Protein AF-A0A0N0JC70-F1 (afdb_monomer_lite)

Radius of gyration: 18.74 Å; chains: 1; bounding box: 48×35×55 Å

Foldseek 3Di:
DDDPLLVVLVVLVVCVVVVVDDPVVSVVSNLVSLLVCQVPDPALVSLVVSVVSDDVVLLVQLSSLLSSLQSCLVRVNLVVSCVSLVVCLQVVVPDDPVSSLSSLQSLQSSLAPDDPVCVVSLVVQCVVPVVPLSSLLSSLSNCLNVVVCVSNVVSLVSNLPDPPDDLVSNLVSLCSQLVVCVVVVNNVSNVVSNVSSVVRD

Secondary structure (DSSP, 8-state):
----HHHHHHHHHHHHHTTSS-HHHHHHHHHHHHHHHHHT--SHHHHHHHHHHS-TTGGG-HHHHHHHHHHHHHTT-HHHHHHHHHHHHTTGGGS-HHHHHHHHHHHHHTTTT--GGGHHHHHHHHHHHTT-HHHHHHHHHHHHHTT-HHHHHHHHHHHHH-TTS-HHHHHHHHHHHHHHHHHTT-HHHHHHHHHHHHT--

pLDDT: mean 94.63, std 7.3, range [41.94, 98.75]

Sequence (201 aa):
MARQPLAALQTARLLANHQAFSPVVAQSLLRSLAAETLEGAHDAQQLRRLWGQFDPADRRDASVSARAAVRAVQLNAAEDARQWLRPFWERLAELPREEREQVALALLEARGGIGTDWLPRLEAAVQAFGHEAPVVAAVGMAFAERQLWGKARLLLEQAAAAPSLVTRTRRTAWRQLAALARQDGDEARALQCEQAAAALD

Structure (mmCIF, N/CA/C/O backbone):
data_AF-A0A0N0JC70-F1
#
_entry.id   AF-A0A0N0JC70-F1
#
loop_
_atom_site.group_PDB
_atom_site.id
_atom_site.type_symbol
_atom_site.label_atom_id
_atom_site.label_alt_id
_atom_site.label_comp_id
_atom_site.label_asym_id
_atom_site.label_entity_id
_atom_site.label_seq_id
_atom_site.pdbx_PDB_ins_code
_atom_site.Cartn_x
_atom_site.Cartn_y
_atom_site.Cartn_z
_atom_site.occupancy
_atom_site.B_iso_or_equiv
_atom_site.auth_seq_id
_atom_site.auth_comp_id
_atom_site.auth_asym_id
_atom_site.auth_atom_id
_atom_site.pdbx_PDB_model_num
ATOM 1 N N . MET A 1 1 ? 2.027 12.380 -33.896 1.00 41.94 1 MET A N 1
ATOM 2 C CA . MET A 1 1 ? 2.853 11.187 -33.607 1.00 41.94 1 MET A CA 1
ATOM 3 C C . MET A 1 1 ? 2.369 10.603 -32.293 1.00 41.94 1 MET A C 1
ATOM 5 O O . MET A 1 1 ? 2.444 11.295 -31.288 1.00 41.94 1 MET A O 1
ATOM 9 N N . ALA A 1 2 ? 1.777 9.407 -32.302 1.00 47.84 2 ALA A N 1
ATOM 10 C CA . ALA A 1 2 ? 1.334 8.766 -31.065 1.00 47.84 2 ALA A CA 1
ATOM 11 C C . ALA A 1 2 ? 2.567 8.424 -30.213 1.00 47.84 2 ALA A C 1
ATOM 13 O O . ALA A 1 2 ? 3.489 7.780 -30.715 1.00 47.84 2 ALA A O 1
ATOM 14 N N . ARG A 1 3 ? 2.610 8.874 -28.953 1.00 61.31 3 ARG A N 1
ATOM 15 C CA . ARG A 1 3 ? 3.628 8.425 -27.994 1.00 61.31 3 ARG A CA 1
ATOM 16 C C . ARG A 1 3 ? 3.490 6.910 -27.846 1.0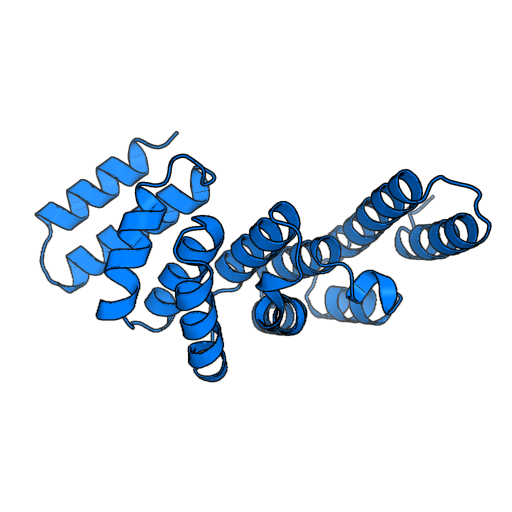0 61.31 3 ARG A C 1
ATOM 18 O O . ARG A 1 3 ? 2.428 6.429 -27.466 1.00 61.31 3 ARG A O 1
ATOM 25 N N . GLN A 1 4 ? 4.543 6.169 -28.182 1.00 80.69 4 GLN A N 1
ATOM 26 C CA . GLN A 1 4 ? 4.643 4.725 -27.961 1.00 80.69 4 GLN A CA 1
ATOM 27 C C . GLN A 1 4 ? 5.575 4.484 -26.763 1.00 80.69 4 GLN A C 1
ATOM 29 O O . GLN A 1 4 ? 6.742 4.136 -26.961 1.00 80.69 4 GLN A O 1
ATOM 34 N N . PRO A 1 5 ? 5.111 4.713 -25.519 1.00 80.94 5 PRO A N 1
ATOM 35 C CA . PRO A 1 5 ? 5.982 4.715 -24.344 1.00 80.94 5 PRO A CA 1
ATOM 36 C C . PRO A 1 5 ? 6.649 3.349 -24.112 1.00 80.94 5 PRO A C 1
ATOM 38 O O . PRO A 1 5 ? 7.801 3.300 -23.694 1.00 80.94 5 PRO A O 1
ATOM 41 N N . LEU A 1 6 ? 6.004 2.246 -24.513 1.00 84.06 6 LEU A N 1
ATOM 42 C CA . LEU A 1 6 ? 6.599 0.908 -24.451 1.00 84.06 6 LEU A CA 1
ATOM 43 C C . LEU A 1 6 ? 7.799 0.740 -25.402 1.00 84.06 6 LEU A C 1
ATOM 45 O O . LEU A 1 6 ? 8.826 0.192 -25.009 1.00 84.06 6 LEU A O 1
ATOM 49 N N . ALA A 1 7 ? 7.701 1.240 -26.637 1.00 85.88 7 ALA A N 1
ATOM 50 C CA . ALA A 1 7 ? 8.816 1.207 -27.586 1.00 85.88 7 ALA A CA 1
ATOM 51 C C . ALA A 1 7 ? 9.966 2.119 -27.114 1.00 85.88 7 ALA A C 1
ATOM 53 O O . ALA A 1 7 ? 11.144 1.768 -27.226 1.00 85.88 7 ALA A O 1
ATOM 54 N N . ALA A 1 8 ? 9.626 3.265 -26.513 1.00 87.75 8 ALA A N 1
ATOM 55 C CA . ALA A 1 8 ? 10.596 4.166 -25.898 1.00 87.75 8 ALA A CA 1
ATOM 56 C C . ALA A 1 8 ? 11.309 3.511 -24.704 1.00 87.75 8 ALA A C 1
ATOM 58 O O . ALA A 1 8 ? 12.527 3.624 -24.601 1.00 87.75 8 ALA A O 1
ATOM 59 N N . LEU A 1 9 ? 10.591 2.769 -23.852 1.00 89.25 9 LEU A N 1
ATOM 60 C CA . LEU A 1 9 ? 11.165 2.004 -22.741 1.00 89.25 9 LEU A CA 1
ATOM 61 C C . LEU A 1 9 ? 12.173 0.955 -23.234 1.00 89.25 9 LEU A C 1
ATOM 63 O O . LEU A 1 9 ? 13.282 0.866 -22.708 1.00 89.25 9 LEU A O 1
ATOM 67 N N . GLN A 1 10 ? 11.817 0.198 -24.277 1.00 88.44 10 GLN A N 1
ATOM 68 C CA . GLN A 1 10 ? 12.712 -0.787 -24.898 1.00 88.44 10 GLN A CA 1
ATOM 69 C C . GLN A 1 10 ? 13.976 -0.122 -25.458 1.00 88.44 10 GLN A C 1
ATOM 71 O O . GLN A 1 10 ? 15.089 -0.593 -25.226 1.00 88.44 10 GLN A O 1
ATOM 76 N N . THR A 1 11 ? 13.815 1.015 -26.135 1.00 87.44 11 THR A N 1
ATOM 77 C CA . THR A 1 11 ? 14.936 1.775 -26.704 1.00 87.44 11 THR A CA 1
ATOM 78 C C . THR A 1 11 ? 15.840 2.350 -25.614 1.00 87.44 11 THR A C 1
ATOM 80 O O . THR A 1 11 ? 17.060 2.213 -25.680 1.00 87.44 11 THR A O 1
ATOM 83 N N . ALA A 1 12 ? 15.257 2.947 -24.573 1.00 86.81 12 ALA A N 1
ATOM 84 C CA . ALA A 1 12 ? 15.994 3.502 -23.443 1.00 86.81 12 ALA A CA 1
ATOM 85 C C . ALA A 1 12 ? 16.823 2.430 -22.721 1.00 86.81 12 ALA A C 1
ATOM 87 O O . ALA A 1 12 ? 17.952 2.702 -22.316 1.00 86.81 12 ALA A O 1
ATOM 88 N N . ARG A 1 13 ? 16.314 1.195 -22.623 1.00 86.81 13 ARG A N 1
ATOM 89 C CA . ARG A 1 13 ? 17.062 0.061 -22.060 1.00 86.81 13 ARG A CA 1
ATOM 90 C C . ARG A 1 13 ? 18.280 -0.307 -22.895 1.00 86.81 13 ARG A C 1
ATOM 92 O O . ARG A 1 13 ? 19.351 -0.515 -22.333 1.00 86.81 13 ARG A O 1
ATOM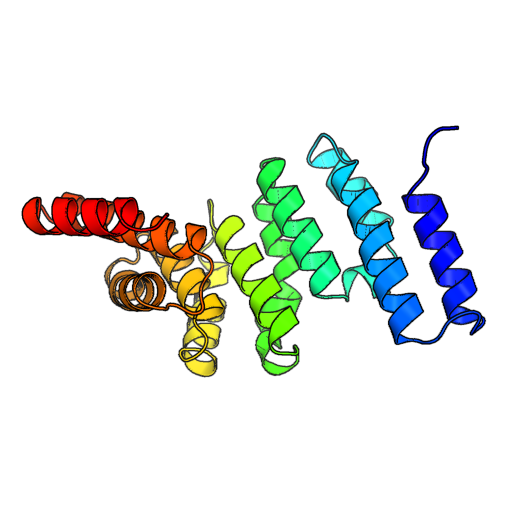 99 N N . LEU A 1 14 ? 18.135 -0.367 -24.219 1.00 87.94 14 LEU A N 1
ATOM 100 C CA . LEU A 1 14 ? 19.271 -0.618 -2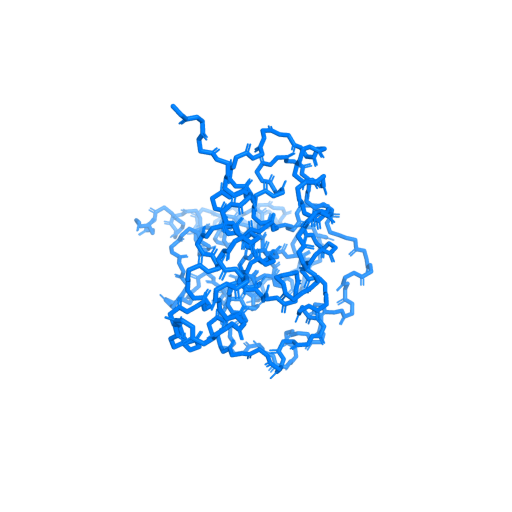5.109 1.00 87.94 14 LEU A CA 1
ATOM 101 C C . LEU A 1 14 ? 20.359 0.443 -24.895 1.00 87.94 14 LEU A C 1
ATOM 103 O O . LEU A 1 14 ? 21.519 0.099 -24.691 1.00 87.94 14 LEU A O 1
ATOM 107 N N . LEU A 1 15 ? 19.978 1.721 -24.834 1.00 86.69 15 LEU A N 1
ATOM 108 C CA . LEU A 1 15 ? 20.917 2.818 -24.578 1.00 86.69 15 LEU A CA 1
ATOM 109 C C . LEU A 1 15 ? 21.584 2.726 -23.196 1.00 86.69 15 LEU A C 1
ATOM 111 O O . LEU A 1 15 ? 22.789 2.951 -23.082 1.00 86.69 15 LEU A O 1
ATOM 115 N N . ALA A 1 16 ? 20.831 2.354 -22.157 1.00 84.62 16 ALA A N 1
ATOM 116 C CA . ALA A 1 16 ? 21.373 2.133 -20.818 1.00 84.62 16 ALA A CA 1
ATOM 117 C C . ALA A 1 16 ? 22.434 1.018 -20.800 1.00 84.62 16 ALA A C 1
ATOM 119 O O . ALA A 1 16 ? 23.495 1.188 -20.200 1.00 84.62 16 ALA A O 1
ATOM 120 N N . ASN A 1 17 ? 22.194 -0.086 -21.516 1.00 82.25 17 ASN A N 1
ATOM 121 C CA . ASN A 1 17 ? 23.140 -1.202 -21.621 1.00 82.25 17 ASN A CA 1
ATOM 122 C C . ASN A 1 17 ? 24.434 -0.821 -22.358 1.00 82.25 17 ASN A C 1
ATOM 124 O O . ASN A 1 17 ? 25.494 -1.370 -22.065 1.00 82.25 17 ASN A O 1
ATOM 128 N N . HIS A 1 18 ? 24.366 0.141 -23.280 1.00 85.69 18 HIS A N 1
ATOM 129 C CA . HIS A 1 18 ? 25.525 0.669 -24.003 1.00 85.69 18 HIS A CA 1
ATOM 130 C C . HIS A 1 18 ? 26.268 1.790 -23.251 1.00 85.69 18 HIS A C 1
ATOM 132 O O . HIS A 1 18 ? 27.100 2.466 -23.850 1.00 85.69 18 HIS A O 1
ATOM 138 N N . GLN A 1 19 ? 25.990 1.993 -21.954 1.00 75.44 19 GLN A N 1
ATOM 139 C CA . GLN A 1 19 ? 26.602 3.035 -21.111 1.00 75.44 19 GLN A CA 1
ATOM 140 C C . GLN A 1 19 ? 26.420 4.464 -21.656 1.00 75.44 19 GLN A C 1
ATOM 142 O O . GLN A 1 19 ? 27.201 5.360 -21.346 1.00 75.44 19 GLN A O 1
ATOM 147 N N . ALA A 1 20 ? 25.358 4.711 -22.432 1.00 73.25 20 ALA A N 1
ATOM 148 C CA . ALA A 1 20 ? 25.035 6.053 -22.921 1.00 73.25 20 ALA A CA 1
ATOM 149 C C . ALA A 1 20 ? 24.580 7.006 -21.792 1.00 73.25 20 ALA A C 1
ATOM 151 O O . ALA A 1 20 ? 24.516 8.218 -21.988 1.00 73.25 20 ALA A O 1
ATOM 152 N N . PHE A 1 21 ? 24.273 6.462 -20.608 1.00 78.62 21 PHE A N 1
ATOM 153 C CA . PHE A 1 21 ? 23.849 7.184 -19.410 1.00 78.62 21 PHE A CA 1
ATOM 154 C C . PHE A 1 21 ? 24.573 6.657 -18.169 1.00 78.62 21 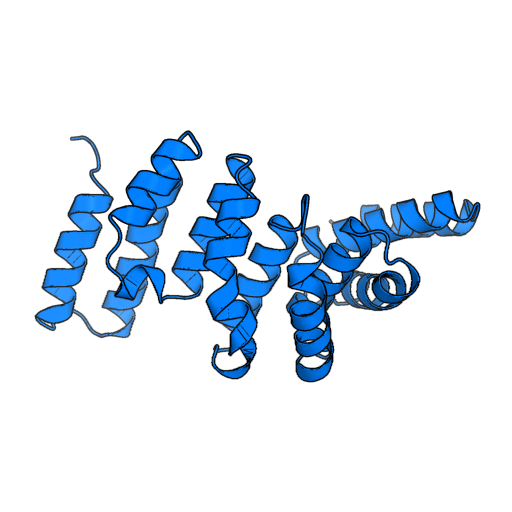PHE A C 1
ATOM 156 O O . PHE A 1 21 ? 24.991 5.498 -18.126 1.00 78.62 21 PHE A O 1
ATOM 163 N N . SER A 1 22 ? 24.647 7.477 -17.116 1.00 88.06 22 SER A N 1
ATOM 164 C CA . SER A 1 22 ? 25.009 6.966 -15.792 1.00 88.06 22 SER A CA 1
ATOM 165 C C . SER A 1 22 ? 23.913 6.019 -15.268 1.00 88.06 22 SER A C 1
ATOM 167 O O . SER A 1 22 ? 22.740 6.204 -15.613 1.00 88.06 22 SER A O 1
ATOM 169 N N . PRO A 1 23 ? 24.240 5.037 -14.404 1.00 85.31 23 PRO A N 1
ATOM 170 C CA . PRO A 1 23 ? 23.258 4.070 -13.902 1.00 85.31 23 PRO A CA 1
ATOM 171 C C . PRO A 1 23 ? 22.031 4.717 -13.245 1.00 85.31 23 PRO A C 1
ATOM 173 O O . PRO A 1 23 ? 20.904 4.292 -13.481 1.00 85.31 23 PRO A O 1
ATOM 176 N N . VAL A 1 24 ? 22.239 5.793 -12.480 1.00 87.44 24 VAL A N 1
ATOM 177 C CA . VAL A 1 24 ? 21.165 6.532 -11.795 1.00 87.44 24 VAL A CA 1
ATOM 178 C C . VAL A 1 24 ? 20.234 7.225 -12.795 1.00 87.44 24 VAL A C 1
ATOM 180 O O . VAL A 1 24 ? 19.012 7.170 -12.656 1.00 87.44 24 VAL A O 1
ATOM 183 N N . VAL A 1 25 ? 20.796 7.852 -13.833 1.00 89.19 25 VAL A N 1
ATOM 184 C CA . VAL A 1 25 ? 20.011 8.527 -14.878 1.00 89.19 25 VAL A CA 1
ATOM 185 C C . VAL A 1 25 ? 19.238 7.507 -15.708 1.00 89.19 25 VAL A C 1
ATOM 187 O O . VAL A 1 25 ? 18.048 7.700 -15.952 1.00 89.19 25 VAL A O 1
ATOM 190 N N . ALA A 1 26 ? 19.882 6.398 -16.082 1.00 89.88 26 ALA A N 1
ATOM 191 C CA . ALA A 1 26 ? 19.230 5.297 -16.777 1.00 89.88 26 ALA A CA 1
ATOM 192 C C . ALA A 1 26 ? 18.048 4.748 -15.968 1.00 89.88 26 ALA A C 1
ATOM 194 O O . ALA A 1 26 ? 16.945 4.640 -16.496 1.00 89.88 26 ALA A O 1
ATOM 195 N N . GLN A 1 27 ? 18.242 4.464 -14.677 1.00 90.88 27 GLN A N 1
ATOM 196 C CA . GLN A 1 27 ? 17.180 3.940 -13.820 1.00 90.88 27 GLN A CA 1
ATOM 197 C C . GLN A 1 27 ? 16.007 4.921 -13.688 1.00 90.88 27 GLN A C 1
ATOM 199 O O . GLN A 1 27 ? 14.853 4.517 -13.826 1.00 90.88 27 GLN A O 1
ATOM 204 N N . SER A 1 28 ? 16.281 6.212 -13.478 1.00 92.50 28 SER A N 1
ATOM 205 C CA . SER A 1 28 ? 15.242 7.247 -13.396 1.00 92.50 28 SER A CA 1
ATOM 206 C C . SER A 1 28 ? 14.433 7.365 -14.696 1.00 92.50 28 SER A C 1
ATOM 208 O O . SER A 1 28 ? 13.197 7.409 -14.671 1.00 92.50 28 SER A O 1
ATOM 210 N N . LEU A 1 29 ? 15.112 7.333 -15.848 1.00 93.31 29 LEU A N 1
ATOM 211 C CA . LEU A 1 29 ? 14.471 7.347 -17.163 1.00 93.31 29 LEU A CA 1
ATOM 212 C C . LEU A 1 29 ? 13.596 6.103 -17.376 1.00 93.31 29 LEU A C 1
ATOM 214 O O . LEU A 1 29 ? 12.438 6.231 -17.775 1.00 93.31 29 LEU A O 1
ATOM 218 N N . LEU A 1 30 ? 14.119 4.912 -17.069 1.00 93.62 30 LEU A N 1
ATOM 219 C CA . LEU A 1 30 ? 13.384 3.652 -17.199 1.00 93.62 30 LEU A CA 1
ATOM 220 C C . LEU A 1 30 ? 12.143 3.630 -16.299 1.00 93.62 30 LEU A C 1
ATOM 222 O O . LEU A 1 30 ? 11.057 3.321 -16.784 1.00 93.62 30 LEU A O 1
ATOM 226 N N . ARG A 1 31 ? 12.260 4.037 -15.027 1.00 95.38 31 ARG A N 1
ATOM 227 C CA . ARG A 1 31 ? 11.119 4.146 -14.096 1.00 95.38 31 ARG A CA 1
ATOM 228 C C . ARG A 1 31 ? 10.050 5.115 -14.601 1.00 95.38 31 ARG A C 1
ATOM 230 O O . ARG A 1 31 ? 8.857 4.849 -14.449 1.00 95.38 31 ARG A O 1
ATOM 237 N N . SER A 1 32 ? 10.465 6.225 -15.208 1.00 94.81 32 SER A N 1
ATOM 238 C CA . SER A 1 32 ? 9.551 7.228 -15.765 1.00 94.81 32 SER A CA 1
ATOM 239 C C . SER A 1 32 ? 8.792 6.690 -16.982 1.00 94.81 32 SER A C 1
ATOM 241 O O . SER A 1 32 ? 7.564 6.757 -17.014 1.00 94.81 32 SER A O 1
ATOM 243 N N . LEU A 1 33 ? 9.497 6.079 -17.939 1.00 95.25 33 LEU A N 1
ATOM 244 C CA . LEU A 1 33 ? 8.906 5.491 -19.150 1.00 95.25 33 LEU A CA 1
ATOM 245 C C . LEU A 1 33 ? 8.018 4.279 -18.850 1.00 95.25 33 LEU A C 1
ATOM 247 O O . LEU A 1 33 ? 6.945 4.123 -19.440 1.00 95.25 33 LEU A O 1
ATOM 251 N N . ALA A 1 34 ? 8.447 3.424 -17.918 1.00 95.88 34 ALA A N 1
ATOM 252 C CA . ALA A 1 34 ? 7.669 2.278 -17.465 1.00 95.88 34 ALA A CA 1
ATOM 253 C C . ALA A 1 34 ? 6.314 2.743 -16.942 1.00 95.88 34 ALA A C 1
ATOM 255 O O . ALA A 1 34 ? 5.273 2.188 -17.280 1.00 95.88 34 ALA A O 1
ATOM 256 N N . ALA A 1 35 ? 6.301 3.822 -16.177 1.00 94.62 35 ALA A N 1
ATOM 257 C CA . ALA A 1 35 ? 5.057 4.289 -15.634 1.00 94.62 35 ALA A CA 1
ATOM 258 C C . ALA A 1 35 ? 4.179 5.082 -16.591 1.00 94.62 35 ALA A C 1
ATOM 260 O O . ALA A 1 35 ? 2.972 4.883 -16.546 1.00 94.62 35 ALA A O 1
ATOM 261 N N . GLU A 1 36 ? 4.744 5.888 -17.494 1.00 95.19 36 GLU A N 1
ATOM 262 C CA . GLU A 1 36 ? 3.962 6.476 -18.592 1.00 95.19 36 GLU A CA 1
ATOM 263 C C . GLU A 1 36 ? 3.270 5.365 -19.403 1.00 95.19 36 GLU A C 1
ATOM 265 O O . GLU A 1 36 ? 2.107 5.481 -19.787 1.00 95.19 36 GLU A O 1
ATOM 270 N N . THR A 1 37 ? 3.956 4.231 -19.593 1.00 95.38 37 THR A N 1
ATOM 271 C CA . THR A 1 37 ? 3.374 3.054 -20.244 1.00 95.38 37 THR A CA 1
ATOM 272 C C . THR A 1 37 ? 2.210 2.465 -19.443 1.00 95.38 37 THR A C 1
ATOM 274 O O . THR A 1 37 ? 1.162 2.179 -20.020 1.00 95.38 37 THR A O 1
ATOM 277 N N . LEU A 1 38 ? 2.363 2.289 -18.126 1.00 95.56 38 LEU A N 1
ATOM 278 C CA . LEU A 1 38 ? 1.315 1.739 -17.254 1.00 95.56 38 LEU A CA 1
ATOM 279 C C . LEU A 1 38 ? 0.103 2.678 -17.143 1.00 95.56 38 LEU A C 1
ATOM 281 O O . LEU A 1 38 ? -1.039 2.222 -17.187 1.00 95.56 38 LEU A O 1
ATOM 285 N N . GLU A 1 39 ? 0.338 3.986 -17.036 1.00 94.06 39 GLU A N 1
ATOM 286 C CA . GLU A 1 39 ? -0.701 5.022 -16.971 1.00 94.06 39 GLU A CA 1
ATOM 287 C C . GLU A 1 39 ? -1.556 5.052 -18.250 1.00 94.06 39 GLU A C 1
ATOM 289 O O . GLU A 1 39 ? -2.755 5.322 -18.180 1.00 94.06 39 GLU A O 1
ATOM 294 N N . GLY A 1 40 ? -0.984 4.664 -19.395 1.00 92.62 40 GLY A N 1
ATOM 295 C CA . GLY A 1 40 ? -1.698 4.506 -20.664 1.00 92.62 40 GLY A CA 1
ATOM 296 C C . GLY A 1 40 ? -2.652 3.302 -20.751 1.00 92.62 40 GLY A C 1
ATOM 297 O O . GLY A 1 40 ? -3.361 3.167 -21.751 1.00 92.62 40 GLY A O 1
ATOM 298 N N . ALA A 1 41 ? -2.688 2.410 -19.753 1.00 95.06 41 ALA A N 1
ATOM 299 C CA . ALA A 1 41 ? -3.661 1.318 -19.706 1.00 95.06 41 ALA A CA 1
ATOM 300 C C . ALA A 1 41 ? -5.042 1.825 -19.269 1.00 95.06 41 ALA A C 1
ATOM 302 O O . ALA A 1 41 ? -5.151 2.440 -18.212 1.00 95.06 41 ALA A O 1
ATOM 303 N N . HIS A 1 42 ? -6.097 1.528 -20.026 1.00 95.06 42 HIS A N 1
ATOM 304 C CA . HIS A 1 42 ? -7.471 1.969 -19.739 1.00 95.06 42 HIS A CA 1
ATOM 305 C C . HIS A 1 42 ? -8.313 0.900 -19.034 1.00 95.06 42 HIS A C 1
ATOM 307 O O . HIS A 1 42 ? -9.346 1.217 -18.452 1.00 95.06 42 HIS A O 1
ATOM 313 N N . ASP A 1 43 ? -7.868 -0.357 -19.068 1.00 97.75 43 ASP A N 1
ATOM 314 C CA . ASP A 1 43 ? -8.514 -1.483 -18.404 1.00 97.75 43 ASP A CA 1
ATOM 315 C C . ASP A 1 43 ? -7.477 -2.495 -17.882 1.00 97.75 43 ASP A C 1
ATOM 317 O O . ASP A 1 43 ? -6.293 -2.474 -18.248 1.00 97.75 43 ASP A O 1
ATOM 321 N N . ALA A 1 44 ? -7.925 -3.396 -17.006 1.00 97.50 44 ALA A N 1
ATOM 322 C CA . ALA A 1 44 ? -7.072 -4.400 -16.376 1.00 97.50 44 ALA A CA 1
ATOM 323 C C . ALA A 1 44 ? -6.454 -5.396 -17.375 1.00 97.50 44 ALA A C 1
ATOM 325 O O . ALA A 1 44 ? -5.358 -5.913 -17.152 1.00 97.50 44 ALA A O 1
ATOM 326 N N . GLN A 1 45 ? -7.128 -5.700 -18.488 1.00 97.81 45 GLN A N 1
ATOM 327 C CA . GLN A 1 45 ? -6.598 -6.607 -19.507 1.00 97.81 45 GLN A CA 1
ATOM 328 C C . GLN A 1 45 ? -5.461 -5.940 -20.291 1.00 97.81 45 GLN A C 1
ATOM 330 O O . GLN A 1 45 ? -4.430 -6.565 -20.544 1.00 97.81 45 GLN A O 1
ATOM 335 N N . GLN A 1 46 ? -5.613 -4.670 -20.661 1.00 96.81 46 GLN A N 1
ATOM 336 C CA . GLN A 1 46 ? -4.566 -3.866 -21.271 1.00 96.81 46 GLN A CA 1
ATOM 337 C C . GLN A 1 46 ? -3.375 -3.731 -20.322 1.00 96.81 46 GLN A C 1
ATOM 339 O O . GLN A 1 46 ? -2.248 -3.960 -20.759 1.00 96.81 46 GLN A O 1
ATOM 344 N N . LEU A 1 47 ? -3.613 -3.449 -19.037 1.00 98.06 47 LEU A N 1
ATOM 345 C CA . LEU A 1 47 ? -2.546 -3.353 -18.042 1.00 98.06 47 LEU A CA 1
ATOM 346 C C . LEU A 1 47 ? -1.759 -4.666 -17.932 1.00 98.06 47 LEU A C 1
ATOM 348 O O . LEU A 1 47 ? -0.537 -4.647 -18.048 1.00 98.06 47 LEU A O 1
ATOM 352 N N . ARG A 1 48 ? -2.441 -5.813 -17.801 1.00 98.12 48 ARG A N 1
ATOM 353 C CA . ARG A 1 48 ? -1.795 -7.138 -17.764 1.00 98.12 48 ARG A CA 1
ATOM 354 C C . ARG A 1 48 ? -0.984 -7.434 -19.023 1.00 98.12 48 ARG A C 1
ATOM 356 O O . ARG A 1 48 ? 0.120 -7.965 -18.927 1.00 98.12 48 ARG A O 1
ATOM 363 N N . ARG A 1 49 ? -1.497 -7.069 -20.204 1.00 96.88 49 ARG A N 1
ATOM 364 C CA . ARG A 1 49 ? -0.761 -7.223 -21.470 1.00 96.88 49 ARG A CA 1
ATOM 365 C C . ARG A 1 49 ? 0.492 -6.356 -21.514 1.00 96.88 49 ARG A C 1
ATOM 367 O O . ARG A 1 49 ? 1.523 -6.847 -21.963 1.00 96.88 49 ARG A O 1
ATOM 374 N N . LEU A 1 50 ? 0.415 -5.094 -21.091 1.00 96.12 50 LEU A N 1
ATOM 375 C CA . LEU A 1 50 ? 1.578 -4.202 -21.042 1.00 96.12 50 LEU A CA 1
ATOM 376 C C . LEU A 1 50 ? 2.601 -4.701 -20.022 1.00 96.12 50 LEU A C 1
ATOM 378 O O . LEU A 1 50 ? 3.771 -4.838 -20.359 1.00 96.12 50 LEU A O 1
ATOM 382 N N . TRP A 1 51 ? 2.152 -5.072 -18.823 1.00 97.06 51 TRP A N 1
ATOM 383 C CA . TRP A 1 51 ? 3.002 -5.658 -17.789 1.00 97.06 51 TRP A CA 1
ATOM 384 C C . TRP A 1 51 ? 3.712 -6.928 -18.270 1.00 97.06 51 TRP A C 1
ATOM 386 O O . TRP A 1 51 ? 4.909 -7.091 -18.057 1.00 97.06 51 TRP A O 1
ATOM 396 N N . GLY A 1 52 ? 3.011 -7.810 -18.987 1.00 96.19 52 GLY A N 1
ATOM 397 C CA . GLY A 1 52 ? 3.604 -9.009 -19.584 1.00 96.19 52 GLY A CA 1
ATOM 398 C C . GLY A 1 52 ? 4.672 -8.721 -20.649 1.00 96.19 52 GLY A C 1
ATOM 399 O O . GLY A 1 52 ? 5.539 -9.562 -20.868 1.00 96.19 52 GLY A O 1
ATOM 400 N N . GLN A 1 53 ? 4.635 -7.542 -21.277 1.00 94.94 53 GLN A N 1
ATOM 401 C CA . GLN A 1 53 ? 5.629 -7.084 -22.254 1.00 94.94 53 GLN A CA 1
ATOM 402 C C . GLN A 1 53 ? 6.829 -6.376 -21.611 1.00 94.94 53 GLN A C 1
ATOM 404 O O . GLN A 1 53 ? 7.799 -6.083 -22.311 1.00 94.94 53 GLN A O 1
ATOM 409 N N . PHE A 1 54 ? 6.786 -6.086 -20.306 1.00 95.06 54 PHE A N 1
ATOM 410 C CA . PHE A 1 54 ? 7.921 -5.481 -19.615 1.00 95.06 54 PHE A CA 1
ATOM 411 C C . PHE A 1 54 ? 9.058 -6.485 -19.469 1.00 95.06 54 PHE A C 1
ATOM 413 O O . PHE A 1 54 ? 8.854 -7.671 -19.164 1.00 95.06 54 PHE A O 1
ATOM 420 N N . ASP A 1 55 ? 10.275 -5.967 -19.614 1.00 94.31 55 ASP A N 1
ATOM 421 C CA . ASP A 1 55 ? 11.482 -6.732 -19.361 1.00 94.31 55 ASP A CA 1
ATOM 422 C C . ASP A 1 55 ? 11.467 -7.274 -17.916 1.00 94.31 55 ASP A C 1
ATOM 424 O O . ASP A 1 55 ? 11.011 -6.583 -16.994 1.00 94.31 55 ASP A O 1
ATOM 428 N N . PRO A 1 56 ? 11.936 -8.510 -17.669 1.00 93.94 56 PRO A N 1
ATOM 429 C CA . PRO A 1 56 ? 12.007 -9.053 -16.317 1.00 93.94 56 PRO A CA 1
ATOM 430 C C . PRO A 1 56 ? 12.767 -8.162 -15.325 1.00 93.94 56 PRO A C 1
ATOM 432 O O . PRO A 1 56 ? 12.434 -8.185 -14.143 1.00 93.94 56 PRO A O 1
ATOM 435 N N . ALA A 1 57 ? 13.755 -7.378 -15.770 1.00 91.81 57 ALA A N 1
ATOM 436 C CA . ALA A 1 57 ? 14.471 -6.443 -14.908 1.00 91.81 57 ALA A CA 1
ATOM 437 C C . ALA A 1 57 ? 13.587 -5.268 -14.457 1.00 91.81 57 ALA A C 1
ATOM 439 O O . ALA A 1 57 ? 13.665 -4.882 -13.295 1.00 91.81 57 ALA A O 1
ATOM 440 N N . ASP A 1 58 ? 12.695 -4.758 -15.314 1.00 93.44 58 ASP A N 1
ATOM 441 C CA . ASP A 1 58 ? 11.732 -3.712 -14.922 1.00 93.44 58 ASP A CA 1
ATOM 442 C C . ASP A 1 58 ? 10.721 -4.229 -13.913 1.00 93.44 58 ASP A C 1
ATOM 444 O O . ASP A 1 58 ? 10.406 -3.564 -12.931 1.00 93.44 58 ASP A O 1
ATOM 448 N N . ARG A 1 59 ? 10.240 -5.456 -14.120 1.00 96.06 59 ARG A N 1
ATOM 449 C CA . ARG A 1 59 ? 9.319 -6.109 -13.182 1.00 96.06 59 ARG A CA 1
ATOM 450 C C . ARG A 1 59 ? 9.979 -6.489 -11.856 1.00 96.06 59 ARG A C 1
ATOM 452 O O . ARG A 1 59 ? 9.278 -6.831 -10.912 1.00 96.06 59 ARG A O 1
ATOM 459 N N . ARG A 1 60 ? 11.313 -6.461 -11.784 1.00 95.25 60 ARG A N 1
ATOM 460 C CA . ARG A 1 60 ? 12.103 -6.648 -10.557 1.00 95.25 60 ARG A CA 1
ATOM 461 C C . ARG A 1 60 ? 12.469 -5.328 -9.878 1.00 95.25 60 ARG A C 1
ATOM 463 O O . ARG A 1 60 ? 13.106 -5.364 -8.832 1.00 95.25 60 ARG A O 1
ATOM 470 N N . ASP A 1 61 ? 12.056 -4.191 -10.429 1.00 96.81 61 ASP A N 1
ATOM 471 C CA . ASP A 1 61 ? 12.178 -2.895 -9.774 1.00 96.81 61 ASP A CA 1
ATOM 472 C C . ASP A 1 61 ? 10.949 -2.654 -8.875 1.00 96.81 61 ASP A C 1
ATOM 474 O O . ASP A 1 61 ? 9.794 -2.730 -9.319 1.00 96.81 61 ASP A O 1
ATOM 478 N N . ALA A 1 62 ? 11.198 -2.403 -7.586 1.00 97.69 62 ALA A N 1
ATOM 479 C CA . ALA A 1 62 ? 10.145 -2.249 -6.585 1.00 97.69 62 ALA A CA 1
ATOM 480 C C . ALA A 1 62 ? 9.280 -1.009 -6.849 1.00 97.69 62 ALA A C 1
ATOM 482 O O . ALA A 1 62 ? 8.055 -1.081 -6.734 1.00 97.69 62 ALA A O 1
ATOM 483 N N . SER A 1 63 ? 9.884 0.104 -7.275 1.00 97.06 63 SER A N 1
ATOM 484 C CA . SER A 1 63 ? 9.162 1.335 -7.608 1.00 97.06 63 SER A CA 1
ATOM 485 C C . SER A 1 63 ? 8.256 1.148 -8.823 1.00 97.06 63 SER A C 1
ATOM 487 O O . SER A 1 63 ? 7.108 1.599 -8.819 1.00 97.06 63 SER A O 1
ATOM 489 N N . VAL A 1 64 ? 8.734 0.454 -9.861 1.00 97.69 64 VAL A N 1
ATOM 490 C CA . VAL A 1 64 ? 7.918 0.136 -11.047 1.00 97.69 64 VAL A CA 1
ATOM 491 C C . VAL A 1 64 ? 6.738 -0.761 -10.667 1.00 97.69 64 VAL A C 1
ATOM 493 O O . VAL A 1 64 ? 5.601 -0.487 -11.059 1.00 97.69 64 VAL A O 1
ATOM 496 N N . SER A 1 65 ? 6.979 -1.788 -9.853 1.00 98.31 65 SER A N 1
ATOM 497 C CA . SER A 1 65 ? 5.942 -2.727 -9.408 1.00 98.31 65 SER A CA 1
ATOM 498 C C . SER A 1 65 ? 4.913 -2.076 -8.483 1.00 98.31 65 SER A C 1
ATOM 500 O O . SER A 1 65 ? 3.718 -2.336 -8.618 1.00 98.31 65 SER A O 1
ATOM 502 N N . ALA A 1 66 ? 5.339 -1.165 -7.603 1.00 98.44 66 ALA A N 1
ATOM 503 C CA . ALA A 1 66 ? 4.442 -0.364 -6.775 1.00 98.44 66 ALA A CA 1
ATOM 504 C C . ALA A 1 66 ? 3.517 0.519 -7.627 1.00 98.44 66 ALA A C 1
ATOM 506 O O . ALA A 1 66 ? 2.305 0.548 -7.401 1.00 98.44 66 ALA A O 1
ATOM 507 N N . ARG A 1 67 ? 4.049 1.179 -8.665 1.00 97.81 67 ARG A N 1
ATOM 508 C CA . ARG A 1 67 ? 3.236 1.976 -9.601 1.00 97.81 67 ARG A CA 1
ATOM 509 C C . ARG A 1 67 ? 2.270 1.108 -10.408 1.00 97.81 67 ARG A C 1
ATOM 511 O O . ARG A 1 67 ? 1.107 1.481 -10.558 1.00 97.81 67 ARG A O 1
ATOM 518 N N . ALA A 1 68 ? 2.715 -0.059 -10.875 1.00 98.38 68 ALA A N 1
ATOM 519 C CA . ALA A 1 68 ? 1.855 -1.020 -11.565 1.00 98.38 68 ALA A CA 1
ATOM 520 C C . ALA A 1 68 ? 0.700 -1.486 -10.668 1.00 98.38 68 ALA A C 1
ATOM 522 O O . ALA A 1 68 ? -0.448 -1.513 -11.109 1.00 98.38 68 ALA A O 1
ATOM 523 N N . ALA A 1 69 ? 0.983 -1.775 -9.397 1.00 98.62 69 ALA A N 1
ATOM 524 C CA . ALA A 1 69 ? -0.015 -2.182 -8.419 1.00 98.62 69 ALA A CA 1
ATOM 525 C C . ALA A 1 69 ? -1.044 -1.078 -8.132 1.00 98.62 69 ALA A C 1
ATOM 527 O O . ALA A 1 69 ? -2.246 -1.337 -8.179 1.00 98.62 69 ALA A O 1
ATOM 528 N N . VAL A 1 70 ? -0.606 0.168 -7.923 1.00 98.25 70 VAL A N 1
ATOM 529 C CA . VAL A 1 70 ? -1.526 1.307 -7.750 1.00 98.25 70 VAL A CA 1
ATOM 530 C C . VAL A 1 70 ? -2.407 1.492 -8.989 1.00 98.25 70 VAL A C 1
ATOM 532 O O . VAL A 1 70 ? -3.618 1.688 -8.859 1.00 98.25 70 VAL A O 1
ATOM 535 N N . ARG A 1 71 ? -1.841 1.374 -10.198 1.00 98.38 71 ARG A N 1
ATOM 536 C CA . ARG A 1 71 ? -2.627 1.450 -11.437 1.00 98.38 71 ARG A CA 1
ATOM 537 C C . ARG A 1 71 ? -3.625 0.299 -11.557 1.00 98.38 71 ARG A C 1
ATOM 539 O O . ARG A 1 71 ? -4.761 0.527 -11.961 1.00 98.38 71 ARG A O 1
ATOM 546 N N . ALA A 1 72 ? -3.238 -0.913 -11.174 1.00 98.56 72 ALA A N 1
ATOM 547 C CA . ALA A 1 72 ? -4.132 -2.063 -11.159 1.00 98.56 72 ALA A CA 1
ATOM 548 C C . ALA A 1 72 ? -5.321 -1.837 -10.212 1.00 98.56 72 ALA A C 1
ATOM 550 O O . ALA A 1 72 ? -6.457 -2.074 -10.610 1.00 98.56 72 ALA A O 1
ATOM 551 N N . VAL A 1 73 ? -5.103 -1.277 -9.017 1.00 98.38 73 VAL A N 1
ATOM 552 C CA . VAL A 1 73 ? -6.193 -0.907 -8.093 1.00 98.38 73 VAL A CA 1
ATOM 553 C C . VAL A 1 73 ? -7.155 0.105 -8.724 1.00 98.38 73 VAL A C 1
ATOM 555 O O . VAL A 1 73 ? -8.365 -0.094 -8.658 1.00 98.38 73 VAL A O 1
ATOM 558 N N . GLN A 1 74 ? -6.644 1.144 -9.396 1.00 98.12 74 GLN A N 1
ATOM 559 C CA . GLN A 1 74 ? -7.478 2.131 -10.107 1.00 98.12 74 GLN A CA 1
ATOM 560 C C . GLN A 1 74 ? -8.337 1.506 -11.219 1.00 98.12 74 GLN A C 1
ATOM 562 O O . GLN A 1 74 ? -9.390 2.039 -11.558 1.00 98.12 74 GLN A O 1
ATOM 567 N N . LEU A 1 75 ? -7.890 0.382 -11.779 1.00 98.25 75 LEU A N 1
ATOM 568 C CA . LEU A 1 75 ? -8.579 -0.383 -12.817 1.00 98.25 75 LEU A CA 1
ATOM 569 C C . LEU A 1 75 ? -9.348 -1.590 -12.245 1.00 98.25 75 LEU A C 1
ATOM 571 O O . LEU A 1 75 ? -9.693 -2.504 -12.991 1.00 98.25 75 LEU A O 1
ATOM 575 N N . ASN A 1 76 ? -9.627 -1.590 -10.935 1.00 98.00 76 ASN A N 1
ATOM 576 C CA . ASN A 1 76 ? -10.350 -2.638 -10.203 1.00 98.00 76 ASN A CA 1
ATOM 577 C C . ASN A 1 76 ? -9.691 -4.033 -10.249 1.00 98.00 76 ASN A C 1
ATOM 579 O O . ASN A 1 76 ? -10.362 -5.053 -10.123 1.00 98.00 76 ASN A O 1
ATOM 583 N N . ALA A 1 77 ? -8.367 -4.088 -10.390 1.00 98.12 77 ALA A N 1
ATOM 584 C CA . ALA A 1 77 ? -7.558 -5.305 -10.442 1.00 98.12 77 ALA A CA 1
ATOM 585 C C . ALA A 1 77 ? -6.646 -5.439 -9.208 1.00 98.12 77 ALA A C 1
ATOM 587 O O . ALA A 1 77 ? -5.433 -5.620 -9.309 1.00 98.12 77 ALA A O 1
ATOM 588 N N . ALA A 1 78 ? -7.223 -5.335 -8.007 1.00 98.19 78 ALA A N 1
ATOM 589 C CA . ALA A 1 78 ? -6.461 -5.401 -6.755 1.00 98.19 78 ALA A CA 1
ATOM 590 C C . ALA A 1 78 ? -5.751 -6.757 -6.539 1.00 98.19 78 ALA A C 1
ATOM 592 O O . ALA A 1 78 ? -4.727 -6.819 -5.862 1.00 98.19 78 ALA A O 1
ATOM 593 N N . GLU A 1 79 ? -6.259 -7.843 -7.128 1.00 98.12 79 GLU A N 1
ATOM 594 C CA . GLU A 1 79 ? -5.597 -9.152 -7.088 1.00 98.12 79 GLU A CA 1
ATOM 595 C C . GLU A 1 79 ? -4.269 -9.152 -7.856 1.00 98.12 79 GLU A C 1
ATOM 597 O O . GLU A 1 79 ? -3.246 -9.534 -7.285 1.00 98.12 79 GLU A O 1
ATOM 602 N N . ASP A 1 80 ? -4.260 -8.636 -9.092 1.00 98.38 80 ASP A N 1
ATOM 603 C CA . ASP A 1 80 ? -3.036 -8.455 -9.883 1.00 98.38 80 ASP A CA 1
ATOM 604 C C . ASP A 1 80 ? -2.035 -7.566 -9.126 1.00 98.38 80 ASP A C 1
ATOM 606 O O . ASP A 1 80 ? -0.852 -7.894 -9.019 1.00 98.38 80 ASP A O 1
ATOM 610 N N . ALA A 1 81 ? -2.526 -6.475 -8.519 1.00 98.56 81 ALA A N 1
ATOM 611 C CA . ALA A 1 81 ? -1.719 -5.570 -7.704 1.00 98.56 81 ALA A CA 1
ATOM 612 C C . ALA A 1 81 ? -0.989 -6.317 -6.578 1.00 98.56 81 ALA A C 1
ATOM 614 O O . ALA A 1 81 ? 0.232 -6.219 -6.442 1.00 98.56 81 ALA A O 1
ATOM 615 N N . ARG A 1 82 ? -1.721 -7.120 -5.796 1.00 98.50 82 ARG A N 1
ATOM 616 C CA . ARG A 1 82 ? -1.134 -7.947 -4.733 1.00 98.50 82 ARG A CA 1
ATOM 617 C C . ARG A 1 82 ? -0.146 -8.962 -5.295 1.00 98.50 82 ARG A C 1
ATOM 619 O O . ARG A 1 82 ? 0.938 -9.117 -4.736 1.00 98.50 82 ARG A O 1
ATOM 626 N N . GLN A 1 83 ? -0.475 -9.630 -6.398 1.00 98.00 83 GLN A N 1
ATOM 627 C CA . GLN A 1 83 ? 0.415 -10.615 -7.009 1.00 98.00 83 GLN A CA 1
ATOM 628 C C . GLN A 1 83 ? 1.764 -10.000 -7.408 1.00 98.00 83 GLN A C 1
ATOM 630 O O . GLN A 1 83 ? 2.803 -10.618 -7.177 1.00 98.00 83 GLN A O 1
ATOM 635 N N . TRP A 1 84 ? 1.768 -8.787 -7.965 1.00 98.50 84 TRP A N 1
ATOM 636 C CA . TRP A 1 84 ? 2.998 -8.102 -8.375 1.00 98.50 84 TRP A CA 1
ATOM 637 C C . TRP A 1 84 ? 3.799 -7.543 -7.194 1.00 98.50 84 TRP A C 1
ATOM 639 O O . TRP A 1 84 ? 5.025 -7.514 -7.257 1.00 98.50 84 TRP A O 1
ATOM 649 N N . LEU A 1 85 ? 3.139 -7.160 -6.097 1.00 98.62 85 LEU A N 1
ATOM 650 C CA . LEU A 1 85 ? 3.804 -6.683 -4.876 1.00 98.62 85 LEU A CA 1
ATOM 651 C C . LEU A 1 85 ? 4.396 -7.806 -4.022 1.00 98.62 85 LEU A C 1
ATOM 653 O O . LEU A 1 85 ? 5.389 -7.593 -3.325 1.00 98.62 85 LEU A O 1
ATOM 657 N N . ARG A 1 86 ? 3.799 -9.002 -4.059 1.00 98.38 86 ARG A N 1
ATOM 658 C CA . ARG A 1 86 ? 4.173 -10.147 -3.218 1.00 98.38 86 ARG A CA 1
ATOM 659 C C . ARG A 1 86 ? 5.681 -10.431 -3.132 1.00 98.38 86 ARG A C 1
ATOM 661 O O . ARG A 1 86 ? 6.158 -10.521 -2.002 1.00 98.38 86 ARG A O 1
ATOM 668 N N . PRO A 1 87 ? 6.450 -10.546 -4.237 1.00 98.00 87 PRO A N 1
ATOM 669 C CA . PRO A 1 87 ? 7.881 -10.853 -4.141 1.00 98.00 87 PRO A CA 1
ATOM 670 C C . PRO A 1 87 ? 8.685 -9.782 -3.386 1.00 98.00 87 PRO A C 1
ATOM 672 O O . PRO A 1 87 ? 9.681 -10.109 -2.748 1.00 98.00 87 PRO A O 1
ATOM 675 N N . PHE A 1 88 ? 8.248 -8.521 -3.430 1.00 98.50 88 PHE A N 1
ATOM 676 C CA . PHE A 1 88 ? 8.881 -7.411 -2.713 1.00 98.50 88 PHE A CA 1
ATOM 677 C C . PHE A 1 88 ? 8.465 -7.380 -1.243 1.00 98.50 88 PHE A C 1
ATOM 679 O O . PHE A 1 88 ? 9.297 -7.158 -0.367 1.00 98.50 88 PHE A O 1
ATOM 686 N N . TRP A 1 89 ? 7.192 -7.664 -0.957 1.00 98.56 89 TRP A N 1
ATOM 687 C CA . TRP A 1 89 ? 6.687 -7.754 0.412 1.00 98.56 89 TRP A CA 1
ATOM 688 C C . TRP A 1 89 ? 7.334 -8.896 1.207 1.00 98.56 89 TRP A C 1
ATOM 690 O O . TRP A 1 89 ? 7.617 -8.766 2.393 1.00 98.56 89 TRP A O 1
ATOM 700 N N . GLU A 1 90 ? 7.614 -10.026 0.560 1.00 97.81 90 GLU A N 1
ATOM 701 C CA . GLU A 1 90 ? 8.317 -11.148 1.194 1.00 97.81 90 GLU A CA 1
ATOM 702 C C . GLU A 1 90 ? 9.798 -10.830 1.487 1.00 97.81 90 GLU A C 1
ATOM 704 O O . GLU A 1 90 ? 10.420 -11.513 2.296 1.00 97.81 90 GLU A O 1
ATOM 709 N N . ARG A 1 91 ? 10.357 -9.779 0.868 1.00 97.31 91 ARG A N 1
ATOM 710 C CA . ARG A 1 91 ? 11.777 -9.396 0.939 1.00 97.31 91 ARG A CA 1
ATOM 711 C C . ARG A 1 91 ? 11.973 -7.931 1.345 1.00 97.31 91 ARG A C 1
ATOM 713 O O . ARG A 1 91 ? 12.947 -7.303 0.942 1.00 97.31 91 ARG A O 1
ATOM 720 N N . LEU A 1 92 ? 11.082 -7.377 2.178 1.00 98.19 92 LEU A N 1
ATOM 721 C CA . LEU A 1 92 ? 11.136 -5.964 2.601 1.00 98.19 92 LEU A CA 1
ATOM 722 C C . LEU A 1 92 ? 12.504 -5.558 3.178 1.00 98.19 92 LEU A C 1
ATOM 724 O O . LEU A 1 92 ? 12.937 -4.427 2.967 1.00 98.19 92 LEU A O 1
ATOM 728 N N . ALA A 1 93 ? 13.196 -6.475 3.866 1.00 97.69 93 ALA A N 1
ATOM 729 C CA . ALA A 1 93 ? 14.525 -6.247 4.445 1.00 97.69 93 ALA A CA 1
ATOM 730 C C . ALA A 1 93 ? 15.605 -5.909 3.409 1.00 97.69 93 ALA A C 1
ATOM 732 O O . ALA A 1 93 ? 16.569 -5.223 3.734 1.00 97.69 93 ALA A O 1
ATOM 733 N N . GLU A 1 94 ? 15.434 -6.374 2.175 1.00 97.56 94 GLU A N 1
ATOM 734 C CA . GLU A 1 94 ? 16.374 -6.149 1.079 1.00 97.56 94 GLU A CA 1
ATOM 735 C C . GLU A 1 94 ? 16.104 -4.836 0.340 1.00 97.56 94 GLU A C 1
ATOM 737 O O . GLU A 1 94 ? 16.955 -4.357 -0.407 1.00 97.56 94 GLU A O 1
ATOM 742 N N . LEU A 1 95 ? 14.926 -4.243 0.550 1.00 97.88 95 LEU A N 1
ATOM 743 C CA . LEU A 1 95 ? 14.556 -2.985 -0.078 1.00 97.88 95 LEU A CA 1
ATOM 744 C C . LEU A 1 95 ? 15.166 -1.805 0.682 1.00 97.88 95 LEU A C 1
ATOM 746 O O . LEU A 1 95 ? 15.094 -1.772 1.918 1.00 97.88 95 LEU A O 1
ATOM 750 N N . PRO A 1 96 ? 15.675 -0.784 -0.029 1.00 97.06 96 PRO A N 1
ATOM 751 C CA . PRO A 1 96 ? 15.898 0.532 0.546 1.00 97.06 96 PRO A CA 1
ATOM 752 C C . PRO A 1 96 ? 14.615 1.071 1.190 1.00 97.06 96 PRO A C 1
ATOM 754 O O . PRO A 1 96 ? 13.506 0.769 0.746 1.00 97.06 96 PRO A O 1
ATOM 757 N N . ARG A 1 97 ? 14.762 1.920 2.211 1.00 96.38 97 ARG A N 1
ATOM 758 C CA . ARG A 1 97 ? 13.631 2.477 2.973 1.00 96.38 97 ARG A CA 1
ATOM 759 C C . ARG A 1 97 ? 12.560 3.123 2.083 1.00 96.38 97 ARG A C 1
ATOM 761 O O . ARG A 1 97 ? 11.377 2.895 2.297 1.00 96.38 97 ARG A O 1
ATOM 768 N N . GLU A 1 98 ? 12.972 3.895 1.082 1.00 96.31 98 GLU A N 1
ATOM 769 C CA . GLU A 1 98 ? 12.048 4.574 0.166 1.00 96.31 98 GLU A CA 1
ATOM 770 C C . GLU A 1 98 ? 11.225 3.582 -0.676 1.00 96.31 98 GLU A C 1
ATOM 772 O O . GLU A 1 98 ? 10.013 3.728 -0.817 1.00 96.31 98 GLU A O 1
ATOM 777 N N . GLU A 1 99 ? 11.854 2.525 -1.191 1.00 97.75 99 GLU A N 1
ATOM 778 C CA . GLU A 1 99 ? 11.159 1.489 -1.965 1.00 97.75 99 GLU A CA 1
ATOM 779 C C . GLU A 1 99 ? 10.236 0.647 -1.080 1.00 97.75 99 GLU A C 1
ATOM 781 O O . GLU A 1 99 ? 9.128 0.297 -1.487 1.00 97.75 99 GLU A O 1
ATOM 786 N N . ARG A 1 100 ? 10.655 0.374 0.160 1.00 98.25 100 ARG A N 1
ATOM 787 C CA . ARG A 1 100 ? 9.829 -0.297 1.170 1.00 98.25 100 ARG A CA 1
ATOM 788 C C . ARG A 1 100 ? 8.557 0.495 1.467 1.00 98.25 100 ARG A C 1
ATOM 790 O O . ARG A 1 100 ? 7.474 -0.087 1.510 1.00 98.25 100 ARG A O 1
ATOM 797 N N . GLU A 1 101 ? 8.677 1.812 1.620 1.00 98.00 101 GLU A N 1
ATOM 798 C CA . GLU A 1 101 ? 7.536 2.712 1.787 1.00 98.00 101 GLU A CA 1
ATOM 799 C C . GLU A 1 101 ? 6.594 2.664 0.576 1.00 98.00 101 GLU A C 1
ATOM 801 O O . GLU A 1 101 ? 5.390 2.474 0.751 1.00 98.00 101 GLU A O 1
ATOM 806 N N . GLN A 1 102 ? 7.124 2.751 -0.647 1.00 98.12 102 GLN A N 1
ATOM 807 C CA . GLN A 1 102 ? 6.320 2.674 -1.873 1.00 98.12 102 GLN A CA 1
ATOM 808 C C . GLN A 1 102 ? 5.555 1.348 -1.984 1.00 98.12 102 GLN A C 1
ATOM 810 O O . GLN A 1 102 ? 4.360 1.346 -2.284 1.00 98.12 102 GLN A O 1
ATOM 815 N N . VAL A 1 103 ? 6.219 0.224 -1.701 1.00 98.69 103 VAL A N 1
ATOM 816 C CA . VAL A 1 103 ? 5.600 -1.110 -1.692 1.00 98.69 103 VAL A CA 1
ATOM 817 C C . VAL A 1 103 ? 4.505 -1.198 -0.627 1.00 98.69 103 VAL A C 1
ATOM 819 O O . VAL A 1 103 ? 3.426 -1.725 -0.903 1.00 98.69 103 VAL A O 1
ATOM 822 N N . ALA A 1 104 ? 4.736 -0.651 0.569 1.00 98.62 104 ALA A N 1
ATOM 823 C CA . ALA A 1 104 ? 3.752 -0.682 1.644 1.00 98.62 104 ALA A CA 1
ATOM 824 C C . ALA A 1 104 ? 2.512 0.163 1.346 1.00 98.62 104 ALA A C 1
ATOM 826 O O . ALA A 1 104 ? 1.387 -0.316 1.501 1.00 98.62 104 ALA A O 1
ATOM 827 N N . LEU A 1 105 ? 2.694 1.384 0.847 1.00 98.38 105 LEU A N 1
ATOM 828 C CA . LEU A 1 105 ? 1.577 2.236 0.447 1.00 98.38 105 LEU A CA 1
ATOM 829 C C . LEU A 1 105 ? 0.804 1.638 -0.740 1.00 98.38 105 LEU A C 1
ATOM 831 O O . LEU A 1 105 ? -0.425 1.696 -0.758 1.00 98.38 105 LEU A O 1
ATOM 835 N N . ALA A 1 106 ? 1.486 0.993 -1.690 1.00 98.56 106 ALA A N 1
ATOM 836 C CA . ALA A 1 106 ? 0.820 0.283 -2.780 1.00 98.56 106 ALA A CA 1
ATOM 837 C C . ALA A 1 106 ? -0.007 -0.915 -2.277 1.00 98.56 106 ALA A C 1
ATOM 839 O O . ALA A 1 106 ? -1.135 -1.109 -2.735 1.00 98.56 106 ALA A O 1
ATOM 840 N N . LEU A 1 107 ? 0.498 -1.691 -1.306 1.00 98.69 107 LEU A N 1
ATOM 841 C CA . LEU A 1 107 ? -0.268 -2.788 -0.703 1.00 98.69 107 LEU A CA 1
ATOM 842 C C . LEU A 1 107 ? -1.483 -2.269 0.073 1.00 98.69 107 LEU A C 1
ATOM 844 O O . LEU A 1 107 ? -2.548 -2.882 0.016 1.00 98.69 107 LEU A O 1
ATOM 848 N N . LEU A 1 108 ? -1.344 -1.133 0.764 1.00 98.31 108 LEU A N 1
ATOM 849 C CA . LEU A 1 108 ? -2.450 -0.478 1.457 1.00 98.31 108 LEU A CA 1
ATOM 850 C C . LEU A 1 108 ? -3.590 -0.150 0.490 1.00 98.31 108 LEU A C 1
ATOM 852 O O . LEU A 1 108 ? -4.747 -0.434 0.802 1.00 98.31 108 LEU A O 1
ATOM 856 N N . GLU A 1 109 ? -3.294 0.420 -0.679 1.00 98.12 109 GLU A N 1
ATOM 857 C CA . GLU A 1 109 ? -4.310 0.670 -1.710 1.00 98.12 109 GLU A CA 1
ATOM 858 C C . GLU A 1 109 ? -4.879 -0.652 -2.260 1.00 98.12 109 GLU A C 1
ATOM 860 O O . GLU A 1 109 ? -6.085 -0.768 -2.469 1.00 98.12 109 GLU A O 1
ATOM 865 N N . ALA A 1 110 ? -4.044 -1.685 -2.403 1.00 98.38 110 ALA A N 1
ATOM 866 C CA . ALA A 1 110 ? -4.431 -3.014 -2.882 1.00 98.38 110 ALA A CA 1
ATOM 867 C C . ALA A 1 110 ? -5.073 -3.928 -1.820 1.00 98.38 110 ALA A C 1
ATOM 869 O O . ALA A 1 110 ? -5.250 -5.125 -2.071 1.00 98.38 110 ALA A O 1
ATOM 870 N N . ARG A 1 111 ? -5.441 -3.402 -0.645 1.00 97.12 111 ARG A N 1
ATOM 871 C CA . ARG A 1 111 ? -6.011 -4.197 0.457 1.00 97.12 111 ARG A CA 1
ATOM 872 C C . ARG A 1 111 ? -7.338 -4.872 0.106 1.00 97.12 111 ARG A C 1
ATOM 874 O O . ARG A 1 111 ? -7.600 -5.943 0.631 1.00 97.12 111 ARG A O 1
ATOM 881 N N . GLY A 1 112 ? -8.147 -4.282 -0.778 1.00 96.44 112 GLY A N 1
ATOM 882 C CA . GLY A 1 112 ? -9.511 -4.743 -1.064 1.00 96.44 112 GLY A CA 1
ATOM 883 C C . GLY A 1 112 ? -9.572 -6.222 -1.459 1.00 96.44 112 GLY A C 1
ATOM 884 O O . GLY A 1 112 ? -8.992 -6.613 -2.475 1.00 96.44 112 GLY A O 1
ATOM 885 N N . GLY A 1 113 ? -10.255 -7.048 -0.665 1.00 95.56 113 GLY A N 1
ATOM 886 C CA . GLY A 1 113 ? -10.354 -8.495 -0.899 1.00 95.56 113 GLY A CA 1
ATOM 887 C C . GLY A 1 113 ? -9.070 -9.295 -0.624 1.00 95.56 113 GLY A C 1
ATOM 888 O O . GLY A 1 113 ? -8.861 -10.346 -1.230 1.00 95.56 113 GLY A O 1
ATOM 889 N N . ILE A 1 114 ? -8.177 -8.812 0.246 1.00 97.44 114 ILE A N 1
ATOM 890 C CA . ILE A 1 114 ? -6.944 -9.527 0.611 1.00 97.44 114 ILE A CA 1
ATOM 891 C C . ILE A 1 114 ? -7.226 -10.868 1.325 1.00 97.44 114 ILE A C 1
ATOM 893 O O . ILE A 1 114 ? -7.952 -10.955 2.322 1.00 97.44 114 ILE A O 1
ATOM 897 N N . GLY A 1 115 ? -6.636 -11.943 0.797 1.00 93.81 115 GLY A N 1
ATOM 898 C CA . GLY A 1 115 ? -6.870 -13.326 1.222 1.00 93.81 115 GLY A CA 1
ATOM 899 C C . GLY A 1 115 ? -6.157 -13.738 2.516 1.00 93.81 115 GLY A C 1
ATOM 900 O O . GLY A 1 115 ? -5.349 -13.002 3.083 1.00 93.81 115 GLY A O 1
ATOM 901 N N . THR A 1 116 ? -6.486 -14.935 3.017 1.00 94.81 116 THR A N 1
ATOM 902 C CA . THR A 1 116 ? -5.839 -15.544 4.199 1.00 94.81 116 THR A CA 1
ATOM 903 C C . THR A 1 116 ? -4.379 -15.886 3.936 1.00 94.81 116 THR A C 1
ATOM 905 O O . THR A 1 116 ? -3.575 -15.895 4.865 1.00 94.81 116 THR A O 1
ATOM 908 N N . ASP A 1 117 ? -4.028 -16.133 2.675 1.00 95.62 117 ASP A N 1
ATOM 909 C CA . ASP A 1 117 ? -2.671 -16.404 2.218 1.00 95.62 117 ASP A CA 1
ATOM 910 C C . ASP A 1 117 ? -1.711 -15.254 2.553 1.00 95.62 117 ASP A C 1
ATOM 912 O O . ASP A 1 117 ? -0.524 -15.486 2.772 1.00 95.62 117 ASP A O 1
ATOM 916 N N . TRP A 1 118 ? -2.205 -14.022 2.682 1.00 97.94 118 TRP A N 1
ATOM 917 C CA . TRP A 1 118 ? -1.395 -12.876 3.090 1.00 97.94 118 TRP A CA 1
ATOM 918 C C . TRP A 1 118 ? -1.136 -12.784 4.596 1.00 97.94 118 TRP A C 1
ATOM 920 O O . TRP A 1 118 ? -0.177 -12.123 4.985 1.00 97.94 118 TRP A O 1
ATOM 930 N N . LEU A 1 119 ? -1.913 -13.452 5.456 1.00 97.50 119 LEU A N 1
ATOM 931 C CA . LEU A 1 119 ? -1.809 -13.271 6.912 1.00 97.50 119 LEU A CA 1
ATOM 932 C C . LEU A 1 119 ? -0.403 -13.538 7.474 1.00 97.50 119 LEU A C 1
ATOM 934 O O . LEU A 1 119 ? 0.125 -12.634 8.123 1.00 97.50 119 LEU A O 1
ATOM 938 N N . PRO A 1 120 ? 0.267 -14.671 7.171 1.00 98.06 120 PRO A N 1
ATOM 939 C CA . PRO A 1 120 ? 1.611 -14.918 7.698 1.00 98.06 120 PRO A CA 1
ATOM 940 C C . PRO A 1 120 ? 2.633 -13.873 7.224 1.00 98.06 120 PRO A C 1
ATOM 942 O O . PRO A 1 120 ? 3.569 -13.529 7.939 1.00 98.06 120 PRO A O 1
ATOM 945 N N . ARG A 1 121 ? 2.438 -13.330 6.014 1.00 98.44 121 ARG A N 1
ATOM 946 C CA . ARG A 1 121 ? 3.313 -12.308 5.416 1.00 98.44 121 ARG A CA 1
ATOM 947 C C . ARG A 1 121 ? 3.147 -10.957 6.100 1.00 98.44 121 ARG A C 1
ATOM 949 O O . ARG A 1 121 ? 4.120 -10.234 6.281 1.00 98.44 121 ARG A O 1
ATOM 956 N N . LEU A 1 122 ? 1.912 -10.603 6.447 1.00 98.50 122 LEU A N 1
ATOM 957 C CA . LEU A 1 122 ? 1.587 -9.370 7.161 1.00 98.50 122 LEU A CA 1
ATOM 958 C C . LEU A 1 122 ? 2.108 -9.422 8.605 1.00 98.50 122 LEU A C 1
ATOM 960 O O . LEU A 1 122 ? 2.680 -8.449 9.088 1.00 98.50 122 LEU A O 1
ATOM 964 N N . GLU A 1 123 ? 1.966 -10.573 9.266 1.00 98.25 123 GLU A N 1
ATOM 965 C CA . GLU A 1 123 ? 2.471 -10.806 10.624 1.00 98.25 123 GLU A CA 1
ATOM 966 C C . GLU A 1 123 ? 3.999 -10.729 10.689 1.00 98.25 123 GLU A C 1
ATOM 968 O O . GLU A 1 123 ? 4.543 -10.004 11.522 1.00 98.25 123 GLU A O 1
ATOM 973 N N . ALA A 1 124 ? 4.697 -11.391 9.762 1.00 98.38 124 ALA A N 1
ATOM 974 C CA . ALA A 1 124 ? 6.152 -11.297 9.670 1.00 98.38 124 ALA A CA 1
ATOM 975 C C . ALA A 1 124 ? 6.620 -9.853 9.403 1.00 98.38 124 ALA A C 1
ATOM 977 O O . ALA A 1 124 ? 7.586 -9.385 10.009 1.00 98.38 124 ALA A O 1
ATOM 978 N N . ALA A 1 125 ? 5.914 -9.122 8.533 1.00 98.44 125 ALA A N 1
ATOM 979 C CA . ALA A 1 125 ? 6.257 -7.742 8.205 1.00 98.44 125 ALA A CA 1
ATOM 980 C C . ALA A 1 125 ? 6.113 -6.801 9.409 1.00 98.44 125 ALA A C 1
ATOM 982 O O . ALA A 1 125 ? 7.027 -6.024 9.672 1.00 98.44 125 ALA A O 1
ATOM 983 N N . VAL A 1 126 ? 5.015 -6.875 10.171 1.00 97.50 126 VAL A N 1
ATOM 984 C CA . VAL A 1 126 ? 4.841 -6.012 11.354 1.00 97.50 126 VAL A CA 1
ATOM 985 C C . VAL A 1 126 ? 5.783 -6.395 12.497 1.00 97.50 126 VAL A C 1
ATOM 987 O O . VAL A 1 126 ? 6.218 -5.523 13.243 1.00 97.50 126 VAL A O 1
ATOM 990 N N . GLN A 1 127 ? 6.170 -7.669 12.609 1.00 98.06 127 GLN A N 1
ATOM 991 C CA . GLN A 1 127 ? 7.180 -8.099 13.576 1.00 98.06 127 GLN A CA 1
ATOM 992 C C . GLN A 1 127 ? 8.561 -7.495 13.268 1.00 98.06 127 GLN A C 1
ATOM 994 O O . GLN A 1 127 ? 9.250 -7.050 14.182 1.00 98.06 127 GLN A O 1
ATOM 999 N N . ALA A 1 128 ? 8.966 -7.464 11.995 1.00 98.06 128 ALA A N 1
ATOM 1000 C CA . ALA A 1 128 ? 10.276 -6.952 11.584 1.00 98.06 128 ALA A CA 1
ATOM 1001 C C . ALA A 1 128 ? 10.315 -5.418 11.431 1.00 98.06 128 ALA A C 1
ATOM 1003 O O . ALA A 1 128 ? 11.307 -4.776 11.773 1.00 98.06 128 ALA A O 1
ATOM 1004 N N . PHE A 1 129 ? 9.228 -4.822 10.941 1.00 98.12 129 PHE A N 1
ATOM 1005 C CA . PHE A 1 129 ? 9.157 -3.417 10.525 1.00 98.12 129 PHE A CA 1
ATOM 1006 C C . PHE A 1 129 ? 8.046 -2.640 11.241 1.00 98.12 129 PHE A C 1
ATOM 1008 O O . PHE A 1 129 ? 7.577 -1.621 10.743 1.00 98.12 129 PHE A O 1
ATOM 1015 N N . GLY A 1 130 ? 7.642 -3.072 12.440 1.00 96.62 130 GLY A N 1
ATOM 1016 C CA . GLY A 1 130 ? 6.624 -2.394 13.258 1.00 96.62 130 GLY A CA 1
ATOM 1017 C C . GLY A 1 130 ? 6.995 -0.976 13.717 1.00 96.62 130 GLY A C 1
ATOM 1018 O O . GLY A 1 130 ? 6.169 -0.280 14.293 1.00 96.62 130 GLY A O 1
ATOM 1019 N N . HIS A 1 131 ? 8.225 -0.532 13.457 1.00 95.81 131 HIS A N 1
ATOM 1020 C CA . HIS A 1 131 ? 8.681 0.842 13.676 1.00 95.81 131 HIS A CA 1
ATOM 1021 C C . HIS A 1 131 ? 8.506 1.735 12.432 1.00 95.81 131 HIS A C 1
ATOM 1023 O O . HIS A 1 131 ? 8.632 2.956 12.522 1.00 95.81 131 HIS A O 1
ATOM 1029 N N . GLU A 1 132 ? 8.218 1.154 11.264 1.00 97.88 132 GLU A N 1
ATOM 1030 C CA . GLU A 1 132 ? 8.013 1.887 10.019 1.00 97.88 132 GLU A CA 1
ATOM 1031 C C . GLU A 1 132 ? 6.531 2.124 9.764 1.00 97.88 132 GLU A C 1
ATOM 1033 O O . GLU A 1 132 ? 5.776 1.219 9.402 1.00 97.88 132 GLU A O 1
ATOM 1038 N N . ALA A 1 133 ? 6.122 3.384 9.905 1.00 98.12 133 ALA A N 1
ATOM 1039 C CA . ALA A 1 133 ? 4.725 3.781 9.793 1.00 98.12 133 ALA A CA 1
ATOM 1040 C C . ALA A 1 133 ? 4.026 3.318 8.490 1.00 98.12 133 ALA A C 1
ATOM 1042 O O . ALA A 1 133 ? 2.878 2.882 8.589 1.00 98.12 133 ALA A O 1
ATOM 1043 N N . PRO A 1 134 ? 4.658 3.328 7.291 1.00 98.25 134 PRO A N 1
ATOM 1044 C CA . PRO A 1 134 ? 4.025 2.806 6.073 1.00 98.25 134 PRO A CA 1
ATOM 1045 C C . PRO A 1 134 ? 3.676 1.318 6.159 1.00 98.25 134 PRO A C 1
ATOM 1047 O O . PRO A 1 134 ? 2.579 0.920 5.764 1.00 98.25 134 PRO A O 1
ATOM 1050 N N . VAL A 1 135 ? 4.573 0.501 6.722 1.00 98.50 135 VAL A N 1
ATOM 1051 C CA . VAL A 1 135 ? 4.346 -0.942 6.890 1.00 98.50 135 VAL A CA 1
ATOM 1052 C C . VAL A 1 135 ? 3.248 -1.186 7.922 1.00 98.50 135 VAL A C 1
ATOM 1054 O O . VAL A 1 135 ? 2.322 -1.954 7.660 1.00 98.50 135 VAL A O 1
ATOM 1057 N N . VAL A 1 136 ? 3.297 -0.480 9.056 1.00 98.56 136 VAL A N 1
ATOM 1058 C CA . VAL A 1 136 ? 2.264 -0.537 10.103 1.00 98.56 136 VAL A CA 1
ATOM 1059 C C . VAL A 1 136 ? 0.886 -0.177 9.544 1.00 98.56 136 VAL A C 1
ATOM 1061 O O . VAL A 1 136 ? -0.082 -0.900 9.780 1.00 98.56 136 VAL A O 1
ATOM 1064 N N . ALA A 1 137 ? 0.795 0.892 8.749 1.00 98.56 137 ALA A N 1
ATOM 1065 C CA . ALA A 1 137 ? -0.449 1.307 8.112 1.00 98.56 137 ALA A CA 1
ATOM 1066 C C . ALA A 1 137 ? -0.982 0.242 7.145 1.00 98.56 137 ALA A C 1
ATOM 1068 O O . ALA A 1 137 ? -2.165 -0.093 7.201 1.00 98.56 137 ALA A O 1
ATOM 1069 N N . ALA A 1 138 ? -0.126 -0.318 6.284 1.00 98.50 138 ALA A N 1
ATOM 1070 C CA . ALA A 1 138 ? -0.520 -1.351 5.328 1.00 98.50 138 ALA A CA 1
ATOM 1071 C C . ALA A 1 138 ? -1.041 -2.617 6.029 1.00 98.50 138 ALA A C 1
ATOM 1073 O O . ALA A 1 138 ? -2.103 -3.128 5.670 1.00 98.50 138 ALA A O 1
ATOM 1074 N N . VAL A 1 139 ? -0.346 -3.083 7.073 1.00 98.75 139 VAL A N 1
ATOM 1075 C CA . VAL A 1 139 ? -0.753 -4.266 7.847 1.00 98.75 139 VAL A CA 1
ATOM 1076 C C . VAL A 1 139 ? -2.036 -4.008 8.636 1.00 98.75 139 VAL A C 1
ATOM 1078 O O . VAL A 1 139 ? -2.957 -4.823 8.577 1.00 98.75 139 VAL A O 1
ATOM 1081 N N . GLY A 1 140 ? -2.142 -2.867 9.325 1.00 98.38 140 GLY A N 1
ATOM 1082 C CA . GLY A 1 140 ? -3.348 -2.497 10.070 1.00 98.38 140 GLY A CA 1
ATOM 1083 C C . GLY A 1 140 ? -4.586 -2.435 9.174 1.00 98.38 140 GLY A C 1
ATOM 1084 O O . GLY A 1 140 ? -5.632 -2.986 9.514 1.00 98.38 140 GLY A O 1
ATOM 1085 N N . MET A 1 141 ? -4.443 -1.848 7.984 1.00 98.06 141 MET A N 1
ATOM 1086 C CA . MET A 1 141 ? -5.502 -1.786 6.975 1.00 98.06 141 MET A CA 1
ATOM 1087 C C . MET A 1 141 ? -5.875 -3.158 6.411 1.00 98.06 141 MET A C 1
ATOM 1089 O O . MET A 1 141 ? -7.055 -3.440 6.223 1.00 98.06 141 MET A O 1
ATOM 1093 N N . ALA A 1 142 ? -4.895 -4.025 6.159 1.00 98.25 142 ALA A N 1
ATOM 1094 C CA . ALA A 1 142 ? -5.150 -5.378 5.679 1.00 98.25 142 ALA A CA 1
ATOM 1095 C C . ALA A 1 142 ? -5.842 -6.256 6.738 1.00 98.25 142 ALA A C 1
ATOM 1097 O O . ALA A 1 142 ? -6.726 -7.044 6.407 1.00 98.25 142 ALA A O 1
ATOM 1098 N N . PHE A 1 143 ? -5.492 -6.113 8.020 1.00 98.31 143 PHE A N 1
ATOM 1099 C CA . PHE A 1 143 ? -6.216 -6.784 9.102 1.00 98.31 143 PHE A CA 1
ATOM 1100 C C . PHE A 1 143 ? -7.641 -6.253 9.260 1.00 98.31 143 PHE A C 1
ATOM 1102 O O . PHE A 1 143 ? -8.551 -7.056 9.460 1.00 98.31 143 PHE A O 1
ATOM 1109 N N . ALA A 1 144 ? -7.849 -4.941 9.123 1.00 96.88 144 ALA A N 1
ATOM 1110 C CA . ALA A 1 144 ? -9.177 -4.329 9.139 1.00 96.88 144 ALA A CA 1
ATOM 1111 C C . ALA A 1 144 ? -10.067 -4.833 7.994 1.00 96.88 144 ALA A C 1
ATOM 1113 O O . ALA A 1 144 ? -11.199 -5.238 8.240 1.00 96.88 144 ALA A O 1
ATOM 1114 N N . GLU A 1 145 ? -9.538 -4.907 6.768 1.00 96.38 145 GLU A N 1
ATOM 1115 C CA . GLU A 1 145 ? -10.238 -5.490 5.610 1.00 96.38 145 GLU A CA 1
ATOM 1116 C C . GLU A 1 145 ? -10.714 -6.923 5.893 1.00 96.38 145 GLU A C 1
ATOM 1118 O O . GLU A 1 145 ? -11.791 -7.343 5.477 1.00 96.38 145 GLU A O 1
ATOM 1123 N N . ARG A 1 146 ? -9.916 -7.676 6.654 1.00 96.19 146 ARG A N 1
ATOM 1124 C CA . ARG A 1 146 ? -10.217 -9.048 7.070 1.00 96.19 146 ARG A CA 1
ATOM 1125 C C . ARG A 1 146 ? -11.008 -9.147 8.375 1.00 96.19 146 ARG A C 1
ATOM 1127 O O . ARG A 1 146 ? -11.144 -10.250 8.900 1.00 96.19 146 ARG A O 1
ATOM 1134 N N . GLN A 1 147 ? -11.487 -8.026 8.913 1.00 95.38 147 GLN A N 1
ATOM 1135 C CA . GLN A 1 147 ? -12.238 -7.942 10.171 1.00 95.38 147 GLN A CA 1
ATOM 1136 C C . GLN A 1 147 ? -11.481 -8.515 11.386 1.00 95.38 147 GLN A C 1
ATOM 1138 O O . GLN A 1 147 ? -12.070 -8.925 12.385 1.00 95.38 147 GLN A O 1
ATOM 1143 N N . LEU A 1 148 ? -10.146 -8.526 11.336 1.00 96.19 148 LEU A N 1
ATOM 1144 C CA . LEU A 1 148 ? -9.277 -8.942 12.438 1.00 96.19 148 LEU A CA 1
ATOM 1145 C C . LEU A 1 148 ? -9.027 -7.764 13.388 1.00 96.19 148 LEU A C 1
ATOM 1147 O O . LEU A 1 148 ? -7.889 -7.344 13.610 1.00 96.19 148 LEU A O 1
ATOM 1151 N N . TRP A 1 149 ? -10.104 -7.214 13.947 1.00 94.56 149 TRP A N 1
ATOM 1152 C CA . TRP A 1 149 ? -10.097 -5.935 14.664 1.00 94.56 149 TRP A CA 1
ATOM 1153 C C . TRP A 1 149 ? -9.139 -5.882 15.854 1.00 94.56 149 TRP A C 1
ATOM 1155 O O . TRP A 1 149 ? -8.463 -4.871 16.042 1.00 94.56 149 TRP A O 1
ATOM 1165 N N . GLY A 1 150 ? -9.004 -6.982 16.604 1.00 93.88 150 GLY A N 1
ATOM 1166 C CA . GLY A 1 150 ? -8.061 -7.074 17.724 1.00 93.88 150 GLY A CA 1
ATOM 1167 C C . GLY A 1 150 ? -6.596 -6.890 17.308 1.00 93.88 150 GLY A C 1
ATOM 1168 O O . GLY A 1 150 ? -5.814 -6.328 18.067 1.00 93.88 150 GLY A O 1
ATOM 1169 N N . LYS A 1 151 ? -6.2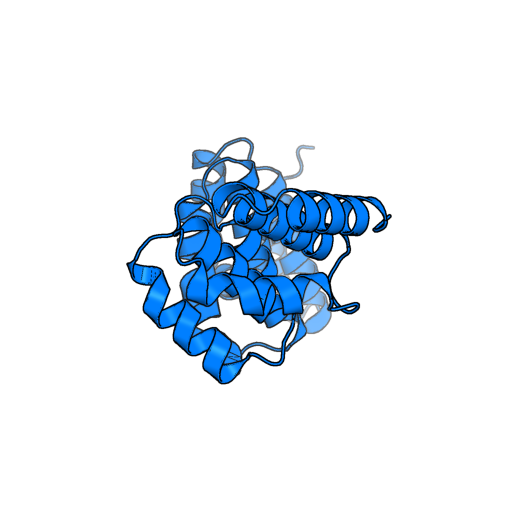31 -7.297 16.083 1.00 96.06 151 LYS A N 1
ATOM 1170 C CA . LYS A 1 151 ? -4.894 -7.064 15.509 1.00 96.06 151 LYS A CA 1
ATOM 1171 C C . LYS A 1 151 ? -4.794 -5.703 14.817 1.00 96.06 151 LYS A C 1
ATOM 1173 O O . LYS A 1 151 ? -3.739 -5.079 14.840 1.00 96.06 151 LYS A O 1
ATOM 1178 N N . ALA A 1 152 ? -5.881 -5.243 14.198 1.00 97.56 152 ALA A N 1
ATOM 1179 C CA . ALA A 1 152 ? -5.900 -4.006 13.422 1.00 97.56 152 ALA A CA 1
ATOM 1180 C C . ALA A 1 152 ? -5.861 -2.742 14.295 1.00 97.56 152 ALA A C 1
ATOM 1182 O O . ALA A 1 152 ? -5.154 -1.800 13.949 1.00 97.56 152 ALA A O 1
ATOM 1183 N N . ARG A 1 153 ? -6.601 -2.710 15.414 1.00 96.44 153 ARG A N 1
ATOM 1184 C CA . ARG A 1 153 ? -6.862 -1.486 16.198 1.00 96.44 153 ARG A CA 1
ATOM 1185 C C . ARG A 1 153 ? -5.590 -0.729 16.570 1.00 96.44 153 ARG A C 1
ATOM 1187 O O . ARG A 1 153 ? -5.455 0.432 16.200 1.00 96.44 153 ARG A O 1
ATOM 1194 N N . LEU A 1 154 ? -4.650 -1.399 17.233 1.00 97.38 154 LEU A N 1
ATOM 1195 C CA . LEU A 1 154 ? -3.408 -0.768 17.683 1.00 97.38 154 LEU A CA 1
ATOM 1196 C C . LEU A 1 154 ? -2.568 -0.250 16.503 1.00 97.38 154 LEU A C 1
ATOM 1198 O O . LEU A 1 154 ? -2.008 0.839 16.568 1.00 97.38 154 LEU A O 1
ATOM 1202 N N . LEU A 1 155 ? -2.506 -1.004 15.402 1.00 98.44 155 LEU A N 1
ATOM 1203 C CA . LEU A 1 155 ? -1.757 -0.600 14.208 1.00 98.44 155 LEU A CA 1
ATOM 1204 C C . LEU A 1 155 ? -2.404 0.601 13.511 1.00 98.44 155 LEU A C 1
ATOM 1206 O O . LEU A 1 155 ? -1.706 1.500 13.048 1.00 98.44 155 LEU A O 1
ATOM 1210 N N . LEU A 1 156 ? -3.737 0.647 13.462 1.00 98.25 156 LEU A N 1
ATOM 1211 C CA . LEU A 1 156 ? -4.475 1.781 12.916 1.00 98.25 156 LEU A CA 1
ATOM 1212 C C . LEU A 1 156 ? -4.307 3.035 13.781 1.00 98.25 156 LEU A C 1
ATOM 1214 O O . LEU A 1 156 ? -4.129 4.113 13.225 1.00 98.25 156 LEU A O 1
ATOM 1218 N N . GLU A 1 157 ? -4.310 2.911 15.111 1.00 98.06 157 GLU A N 1
ATOM 1219 C CA . GLU A 1 157 ? -4.029 4.024 16.033 1.00 98.06 157 GLU A CA 1
ATOM 1220 C C . GLU A 1 157 ? -2.619 4.586 15.809 1.00 98.06 157 GLU A C 1
ATOM 1222 O O . GLU A 1 157 ? -2.451 5.795 15.636 1.00 98.06 157 GLU A O 1
ATOM 1227 N N . GLN A 1 158 ? -1.614 3.707 15.719 1.00 97.94 158 GLN A N 1
ATOM 1228 C CA . GLN A 1 158 ? -0.234 4.096 15.410 1.00 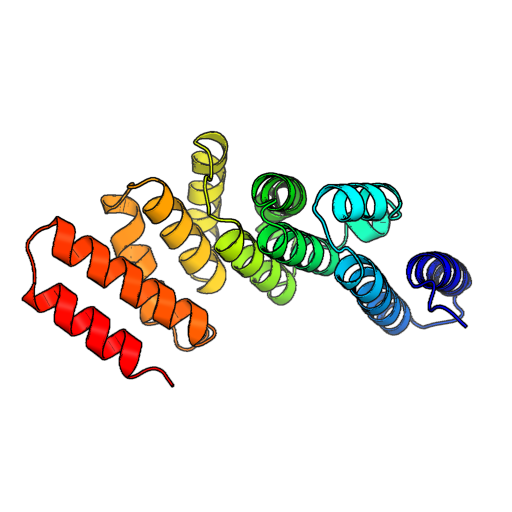97.94 158 GLN A CA 1
ATOM 1229 C C . GLN A 1 158 ? -0.132 4.798 14.050 1.00 97.94 158 GLN A C 1
ATOM 1231 O O . GLN A 1 158 ? 0.471 5.867 13.946 1.00 97.94 158 GLN A O 1
ATOM 1236 N N . ALA A 1 159 ? -0.754 4.237 13.010 1.00 98.00 159 ALA A N 1
ATOM 1237 C CA . ALA A 1 159 ? -0.756 4.826 11.675 1.00 98.00 159 ALA A CA 1
ATOM 1238 C C . ALA A 1 159 ? -1.461 6.191 11.642 1.00 98.00 159 ALA A C 1
ATOM 1240 O O . ALA A 1 159 ? -0.982 7.127 11.008 1.00 98.00 159 ALA A O 1
ATOM 1241 N N . ALA A 1 160 ? -2.585 6.345 12.339 1.00 97.62 160 ALA A N 1
ATOM 1242 C CA . ALA A 1 160 ? -3.325 7.600 12.367 1.00 97.62 160 ALA A CA 1
ATOM 1243 C C . ALA A 1 160 ? -2.532 8.728 13.067 1.00 97.62 160 ALA A C 1
ATOM 1245 O O . ALA A 1 160 ? -2.542 9.888 12.627 1.00 97.62 160 ALA A O 1
ATOM 1246 N N . ALA A 1 161 ? -1.778 8.372 14.111 1.00 96.62 161 ALA A N 1
ATOM 1247 C CA . ALA A 1 161 ? -0.940 9.285 14.881 1.00 96.62 161 ALA A CA 1
ATOM 1248 C C . ALA A 1 161 ? 0.424 9.603 14.235 1.00 96.62 161 ALA A C 1
ATOM 1250 O O . ALA A 1 161 ? 1.045 10.588 14.624 1.00 96.62 161 ALA A O 1
ATOM 1251 N N . ALA A 1 162 ? 0.896 8.825 13.255 1.00 97.00 162 ALA A N 1
ATOM 1252 C CA . ALA A 1 162 ? 2.240 8.974 12.690 1.00 97.00 162 ALA A CA 1
ATOM 1253 C C . ALA A 1 162 ? 2.362 10.192 11.745 1.00 97.00 162 ALA A C 1
ATOM 1255 O O . ALA A 1 162 ? 1.866 10.131 10.619 1.00 97.00 162 ALA A O 1
ATOM 1256 N N . PRO A 1 163 ? 3.066 11.280 12.122 1.00 94.69 163 PRO A N 1
ATOM 1257 C CA . PRO A 1 163 ? 3.168 12.486 11.293 1.00 94.69 163 PRO A CA 1
ATOM 1258 C C . PRO A 1 163 ? 4.021 12.288 10.032 1.00 94.69 163 PRO A C 1
ATOM 1260 O O . PRO A 1 163 ? 3.921 13.080 9.103 1.00 94.69 163 PRO A O 1
ATOM 1263 N N . SER A 1 164 ? 4.843 11.236 9.988 1.00 93.94 164 SER A N 1
ATOM 1264 C CA . SER A 1 164 ? 5.634 10.861 8.813 1.00 93.94 164 SER A CA 1
ATOM 1265 C C . SER A 1 164 ? 4.795 10.271 7.679 1.00 93.94 164 SER A C 1
ATOM 1267 O O . SER A 1 164 ? 5.278 10.193 6.555 1.00 93.94 164 SER A O 1
ATOM 1269 N N . LEU A 1 165 ? 3.556 9.844 7.951 1.00 95.56 165 LEU A N 1
ATOM 1270 C CA . LEU A 1 165 ? 2.662 9.328 6.923 1.00 95.56 165 LEU A CA 1
ATOM 1271 C C . LEU A 1 165 ? 1.948 10.448 6.182 1.00 95.56 165 LEU A C 1
ATOM 1273 O O . LEU A 1 165 ? 1.493 11.430 6.770 1.00 95.56 165 LEU A O 1
ATOM 1277 N N . VAL A 1 166 ? 1.740 10.216 4.889 1.00 93.50 166 VAL A N 1
ATOM 1278 C CA . VAL A 1 166 ? 0.927 11.084 4.038 1.00 93.50 166 VAL A CA 1
ATOM 1279 C C . VAL A 1 166 ? -0.465 11.279 4.649 1.00 93.50 166 VAL A C 1
ATOM 1281 O O . VAL A 1 166 ? -1.110 10.315 5.079 1.00 93.50 166 VAL A O 1
ATOM 1284 N N . THR A 1 167 ? -0.960 12.519 4.643 1.00 95.69 167 THR A N 1
ATOM 1285 C CA . THR A 1 167 ? -2.225 12.921 5.284 1.00 95.69 167 THR A CA 1
ATOM 1286 C C . THR A 1 167 ? -3.395 12.008 4.918 1.00 95.69 167 THR A C 1
ATOM 1288 O O . THR A 1 167 ? -4.151 11.575 5.788 1.00 95.69 167 THR A O 1
ATOM 1291 N N . ARG A 1 168 ? -3.522 11.641 3.634 1.00 94.69 168 ARG A N 1
ATOM 1292 C CA . ARG A 1 168 ? -4.589 10.752 3.145 1.00 94.69 168 ARG A CA 1
ATOM 1293 C C . ARG A 1 168 ? -4.585 9.386 3.844 1.00 94.69 168 ARG A C 1
ATOM 1295 O O . ARG A 1 168 ? -5.656 8.871 4.173 1.00 94.69 168 ARG A O 1
ATOM 1302 N N . THR A 1 169 ? -3.411 8.809 4.090 1.00 96.12 169 THR A N 1
ATOM 1303 C CA . THR A 1 169 ? -3.264 7.506 4.756 1.00 96.12 169 THR A CA 1
ATOM 1304 C C . THR A 1 169 ? -3.717 7.591 6.208 1.00 96.12 169 THR A C 1
ATOM 1306 O O . THR A 1 169 ? -4.544 6.791 6.648 1.00 96.12 169 THR A O 1
ATOM 1309 N N . ARG A 1 170 ? -3.264 8.623 6.926 1.00 97.94 170 ARG A N 1
ATOM 1310 C CA . ARG A 1 170 ? -3.658 8.884 8.319 1.00 97.94 170 ARG A CA 1
ATOM 1311 C C . ARG A 1 170 ? -5.163 9.108 8.452 1.00 97.94 170 ARG A C 1
ATOM 1313 O O . ARG A 1 170 ? -5.813 8.504 9.299 1.00 97.94 170 ARG A O 1
ATOM 1320 N N . ARG A 1 171 ? -5.741 9.910 7.552 1.00 97.31 171 ARG A N 1
ATOM 1321 C CA . ARG A 1 171 ? -7.188 10.155 7.469 1.00 97.31 171 ARG A CA 1
ATOM 1322 C C . ARG A 1 171 ? -7.970 8.861 7.250 1.00 97.31 171 ARG A C 1
ATOM 1324 O O . ARG A 1 171 ? -9.017 8.657 7.858 1.00 97.31 171 ARG A O 1
ATOM 1331 N N . THR A 1 172 ? -7.460 7.973 6.400 1.00 96.19 172 THR A N 1
ATOM 1332 C CA . THR A 1 172 ? -8.077 6.660 6.168 1.00 96.19 172 THR A CA 1
ATOM 1333 C C . THR A 1 172 ? -8.027 5.803 7.435 1.00 96.19 172 THR A C 1
ATOM 1335 O O . THR A 1 172 ? -9.025 5.165 7.759 1.00 96.19 172 THR A O 1
ATOM 1338 N N . ALA A 1 173 ? -6.918 5.822 8.185 1.00 97.69 173 ALA A N 1
ATOM 1339 C CA . ALA A 1 173 ? -6.793 5.085 9.447 1.00 97.69 173 ALA A CA 1
ATOM 1340 C C . ALA A 1 173 ? -7.793 5.577 10.500 1.00 97.69 173 ALA A C 1
ATOM 1342 O O . ALA A 1 173 ? -8.507 4.763 11.084 1.00 97.69 173 ALA A O 1
ATOM 1343 N N . TRP A 1 174 ? -7.946 6.896 10.651 1.00 98.12 174 TRP A N 1
ATOM 1344 C CA . TRP A 1 174 ? -8.974 7.471 11.522 1.00 98.12 174 TRP A CA 1
ATOM 1345 C C . TRP A 1 174 ? -10.393 7.056 11.133 1.00 98.12 174 TRP A C 1
ATOM 1347 O O . TRP A 1 174 ? -11.184 6.682 11.994 1.00 98.12 174 TRP A O 1
ATOM 1357 N N . ARG A 1 175 ? -10.717 7.049 9.835 1.00 96.94 175 ARG A N 1
ATOM 1358 C CA . ARG A 1 175 ? -12.034 6.600 9.354 1.00 96.94 175 ARG A CA 1
ATOM 1359 C C . ARG A 1 175 ? -12.299 5.123 9.653 1.00 96.94 175 ARG A C 1
ATOM 1361 O O . ARG A 1 175 ? -13.423 4.773 9.996 1.00 96.94 175 ARG A O 1
ATOM 1368 N N . GLN A 1 176 ? -11.282 4.264 9.562 1.00 97.00 176 GLN A N 1
ATOM 1369 C CA . GLN A 1 176 ? -11.411 2.851 9.942 1.00 97.00 176 GLN A CA 1
ATOM 1370 C C . GLN A 1 176 ? -11.608 2.678 11.453 1.00 97.00 176 GLN A C 1
ATOM 1372 O O . GLN A 1 176 ? -12.447 1.885 11.871 1.00 97.00 176 GLN A O 1
ATOM 1377 N N . LEU A 1 177 ? -10.900 3.456 12.277 1.00 97.88 177 LEU A N 1
ATOM 1378 C CA . LEU A 1 177 ? -11.105 3.466 13.729 1.00 97.88 177 LEU A CA 1
ATOM 1379 C C . LEU A 1 177 ? -12.506 3.952 14.112 1.00 97.88 177 LEU A C 1
ATOM 1381 O O . LEU A 1 177 ? -13.123 3.365 14.998 1.00 97.88 177 LEU A O 1
ATOM 1385 N N . ALA A 1 178 ? -13.033 4.964 13.418 1.00 97.62 178 ALA A N 1
ATOM 1386 C CA . ALA A 1 178 ? -14.407 5.420 13.607 1.00 97.62 178 ALA A CA 1
ATOM 1387 C C . ALA A 1 178 ? -15.424 4.320 13.269 1.00 97.62 178 ALA A C 1
ATOM 1389 O O . ALA A 1 178 ? -16.350 4.072 14.037 1.00 97.62 178 ALA A O 1
ATOM 1390 N N . ALA A 1 179 ? -15.234 3.629 12.139 1.00 95.31 179 ALA A N 1
ATOM 1391 C CA . ALA A 1 179 ? -16.094 2.520 11.734 1.00 95.31 179 ALA A CA 1
ATOM 1392 C C . ALA A 1 179 ? -16.077 1.374 12.759 1.00 95.31 179 ALA A C 1
ATOM 1394 O O . ALA A 1 179 ? -17.134 0.851 13.105 1.00 95.31 179 ALA A O 1
ATOM 1395 N N . LEU A 1 180 ? -14.899 1.029 13.286 1.00 95.06 180 LEU A N 1
ATOM 1396 C CA . LEU A 1 180 ? -14.754 0.031 14.344 1.00 95.06 180 LEU A CA 1
ATOM 1397 C C . LEU A 1 180 ? -15.454 0.462 15.641 1.00 95.06 180 LEU A C 1
ATOM 1399 O O . LEU A 1 180 ? -16.183 -0.327 16.228 1.00 95.06 180 LEU A O 1
ATOM 1403 N N . ALA A 1 181 ? -15.278 1.713 16.071 1.00 96.12 181 ALA A N 1
ATOM 1404 C CA . ALA A 1 181 ? -15.926 2.224 17.278 1.00 96.12 181 ALA A CA 1
ATOM 1405 C C . ALA A 1 181 ? -17.461 2.144 17.189 1.00 96.12 181 ALA A C 1
ATOM 1407 O O . ALA A 1 181 ? -18.108 1.729 18.146 1.00 96.12 181 ALA A O 1
ATOM 1408 N N . ARG A 1 182 ? -18.044 2.431 16.016 1.00 95.38 182 ARG A N 1
ATOM 1409 C CA . ARG A 1 182 ? -19.488 2.249 15.789 1.00 95.38 182 ARG A CA 1
ATOM 1410 C C . ARG A 1 182 ? -19.935 0.798 15.876 1.00 95.38 182 ARG A C 1
ATOM 1412 O O . ARG A 1 182 ? -20.998 0.531 16.424 1.00 95.38 182 ARG A O 1
ATOM 1419 N N . GLN A 1 183 ? -19.149 -0.132 15.333 1.00 92.81 183 GLN A N 1
ATOM 1420 C CA . GLN A 1 183 ? -19.460 -1.564 15.421 1.00 92.81 183 GLN A CA 1
ATOM 1421 C C . GLN A 1 183 ? -19.476 -2.051 16.875 1.00 92.81 183 GLN A C 1
ATOM 1423 O O . GLN A 1 183 ? -20.301 -2.890 17.222 1.00 92.81 183 GLN A O 1
ATOM 1428 N N . ASP A 1 184 ? -18.627 -1.470 17.725 1.00 93.62 184 ASP A N 1
ATOM 1429 C CA . ASP A 1 184 ? -18.580 -1.746 19.164 1.00 93.62 184 ASP A CA 1
ATOM 1430 C C . ASP A 1 184 ? -19.656 -0.985 19.973 1.00 93.62 184 ASP A C 1
ATOM 1432 O O . ASP A 1 184 ? -19.763 -1.176 21.184 1.00 93.62 184 ASP A O 1
ATOM 1436 N N . GLY A 1 185 ? -20.457 -0.121 19.334 1.00 95.44 185 GLY A N 1
ATOM 1437 C CA . GLY A 1 185 ? -21.470 0.711 19.994 1.00 95.44 185 GLY A CA 1
ATOM 1438 C C . GLY A 1 185 ? -20.919 1.944 20.727 1.00 95.44 185 GLY A C 1
ATOM 1439 O O . GLY A 1 185 ? -21.654 2.592 21.471 1.00 95.44 185 GLY A O 1
ATOM 1440 N N . ASP A 1 186 ? -19.647 2.293 20.521 1.00 96.88 186 ASP A N 1
ATOM 1441 C CA . ASP A 1 186 ? -18.987 3.457 21.121 1.00 96.88 186 ASP A CA 1
ATOM 1442 C C . ASP A 1 186 ? -19.079 4.682 20.192 1.00 96.88 186 ASP A C 1
ATOM 1444 O O . ASP A 1 186 ? -18.134 5.055 19.488 1.00 96.88 186 ASP A O 1
ATOM 1448 N N . GLU A 1 187 ? -20.256 5.317 20.173 1.00 96.94 187 GLU A N 1
ATOM 1449 C CA . GLU A 1 187 ? -20.520 6.477 19.307 1.00 96.94 187 GLU A CA 1
ATOM 1450 C C . GLU A 1 187 ? -19.655 7.694 19.678 1.00 96.94 187 GLU A C 1
ATOM 1452 O O . GLU A 1 187 ? -19.236 8.461 18.809 1.00 96.94 187 GLU A O 1
ATOM 1457 N N . ALA A 1 188 ? -19.327 7.857 20.964 1.00 97.38 188 ALA A N 1
ATOM 1458 C CA . ALA A 1 188 ? -18.474 8.948 21.426 1.00 97.38 188 ALA A CA 1
ATOM 1459 C C . ALA A 1 188 ? -17.070 8.841 20.817 1.00 97.38 188 ALA A C 1
ATOM 1461 O O . ALA A 1 188 ? -16.537 9.820 20.285 1.00 97.38 188 ALA A O 1
ATOM 1462 N N . ARG A 1 189 ? -16.483 7.640 20.836 1.00 96.25 189 ARG A N 1
ATOM 1463 C CA . ARG A 1 189 ? -15.185 7.379 20.214 1.00 96.25 189 ARG A CA 1
ATOM 1464 C C . ARG A 1 189 ? -15.241 7.458 18.692 1.00 96.25 189 ARG A C 1
ATOM 1466 O O . ARG A 1 189 ? -14.284 7.942 18.082 1.00 96.25 189 ARG A O 1
ATOM 1473 N N . ALA A 1 190 ? -16.338 7.020 18.074 1.00 97.50 190 ALA A N 1
ATOM 1474 C CA . ALA A 1 190 ? -16.523 7.153 16.634 1.00 97.50 190 ALA A CA 1
ATOM 1475 C C . ALA A 1 190 ? -16.456 8.623 16.196 1.00 97.50 190 ALA A C 1
ATOM 1477 O O . ALA A 1 190 ? -15.659 8.964 15.319 1.00 97.50 190 ALA A O 1
ATOM 1478 N N . LEU A 1 191 ? -17.206 9.499 16.872 1.00 97.75 191 LEU A N 1
ATOM 1479 C CA . LEU A 1 191 ? -17.217 10.934 16.594 1.00 97.75 191 LEU A CA 1
ATOM 1480 C C . LEU A 1 191 ? -15.831 11.570 16.776 1.00 97.75 191 LEU A C 1
ATOM 1482 O O . LEU A 1 191 ? -15.399 12.353 15.931 1.00 97.75 191 LEU A O 1
ATOM 1486 N N . GLN A 1 192 ? -15.103 11.207 17.838 1.00 97.31 192 GLN A N 1
ATOM 1487 C CA . GLN A 1 192 ? -13.733 11.691 18.060 1.00 97.31 192 GLN A CA 1
ATOM 1488 C C . GLN A 1 192 ? -12.797 11.306 16.908 1.00 97.31 192 GLN A C 1
ATOM 1490 O O . GLN A 1 192 ? -12.034 12.140 16.419 1.00 97.31 192 GLN A O 1
ATOM 1495 N N . CYS A 1 193 ? -12.872 10.058 16.438 1.00 97.19 193 CYS A N 1
ATOM 1496 C CA . CYS A 1 193 ? -12.065 9.594 15.312 1.00 97.19 193 CYS A CA 1
ATOM 1497 C C . CYS A 1 193 ? -12.412 10.347 14.017 1.00 97.19 193 CYS A C 1
ATOM 1499 O O . CYS A 1 193 ? -11.521 10.676 13.236 1.00 97.19 193 CYS A O 1
ATOM 1501 N N . GLU A 1 194 ? -13.685 10.663 13.780 1.00 96.81 194 GLU A N 1
ATOM 1502 C CA . GLU A 1 194 ? -14.103 11.439 12.606 1.00 96.81 194 GLU A CA 1
ATOM 1503 C C . GLU A 1 194 ? -13.652 12.891 12.656 1.00 96.81 194 GLU A C 1
ATOM 1505 O O . GLU A 1 194 ? -13.178 13.415 11.647 1.00 96.81 194 GLU A O 1
ATOM 1510 N N . GLN A 1 195 ? -13.736 13.523 13.825 1.00 97.25 195 GLN A N 1
ATOM 1511 C CA . GLN A 1 195 ? -13.200 14.863 14.046 1.00 97.25 195 GLN A CA 1
ATOM 1512 C C . GLN A 1 195 ? -11.688 14.890 13.806 1.00 97.25 195 GLN A C 1
ATOM 1514 O O . GLN A 1 195 ? -11.197 15.761 13.090 1.00 97.25 195 GLN A O 1
ATOM 1519 N N . ALA A 1 196 ? -10.954 13.895 14.316 1.00 96.75 196 ALA A N 1
ATOM 1520 C CA . ALA A 1 196 ? -9.524 13.753 14.057 1.00 96.75 196 ALA A CA 1
ATOM 1521 C C . ALA A 1 196 ? -9.219 13.539 12.564 1.00 96.75 196 ALA A C 1
ATOM 1523 O O . ALA A 1 196 ? -8.263 14.108 12.042 1.00 96.75 196 ALA A O 1
ATOM 1524 N N . ALA A 1 197 ? -10.044 12.766 11.847 1.00 96.00 197 ALA A N 1
ATOM 1525 C CA . ALA A 1 197 ? -9.911 12.595 10.401 1.00 96.00 197 ALA A CA 1
ATOM 1526 C C . ALA A 1 197 ? -10.159 13.903 9.630 1.00 96.00 197 ALA A C 1
ATOM 1528 O O . ALA A 1 197 ? -9.483 14.157 8.633 1.00 96.00 197 ALA A O 1
ATOM 1529 N N . ALA A 1 198 ? -11.144 14.695 10.060 1.00 95.38 198 ALA A N 1
ATOM 1530 C CA . ALA A 1 198 ? -11.529 15.953 9.428 1.00 95.38 198 ALA A CA 1
ATOM 1531 C C . ALA A 1 198 ? -10.519 17.080 9.684 1.00 95.38 198 ALA A C 1
ATOM 1533 O O . ALA A 1 198 ? -10.331 17.916 8.813 1.00 95.38 198 ALA A O 1
ATOM 1534 N N . ALA A 1 199 ? -9.844 17.075 10.837 1.00 95.25 199 ALA A N 1
ATOM 1535 C CA . ALA A 1 199 ? -8.820 18.061 11.196 1.00 95.25 199 ALA A CA 1
ATOM 1536 C C . ALA A 1 199 ? -7.484 17.879 10.450 1.00 95.25 199 ALA A C 1
ATOM 1538 O O . ALA A 1 199 ? -6.583 18.707 10.565 1.00 95.25 199 ALA A O 1
ATOM 1539 N N . LEU A 1 200 ? -7.323 16.771 9.728 1.00 91.25 200 LEU A N 1
ATOM 1540 C CA . LEU A 1 200 ? -6.210 16.574 8.814 1.00 91.25 200 LEU A CA 1
ATOM 1541 C C . LEU A 1 200 ? -6.574 17.247 7.486 1.00 91.25 200 LEU A C 1
ATOM 1543 O O . LEU A 1 200 ? -7.424 16.700 6.785 1.00 91.25 200 LEU A O 1
ATOM 1547 N N . ASP A 1 201 ? -5.938 18.370 7.143 1.00 68.38 201 ASP A N 1
ATOM 1548 C CA . ASP A 1 201 ? -6.019 19.031 5.824 1.00 68.38 201 ASP A CA 1
ATOM 1549 C C . ASP A 1 201 ? -5.059 18.383 4.807 1.00 68.38 201 ASP A C 1
ATOM 1551 O O . ASP A 1 201 ? -3.835 18.312 5.076 1.00 68.38 201 ASP A O 1
#